Protein AF-A0A0C3NF48-F1 (afdb_monomer)

Foldseek 3Di:
DVVLVVVLVVLVVVLVVADPPRPCNLVSLQVSLVSLVVVCVVPVPVVSLVSSLVSLVVSLVSAPQPRPCNLVSLLSNLQSLLVVCVVVVPVVSLVSSLVSLVVSCVNDDPPDPCVLVSLQSNLSSLVVVCVVPVPVVSLVSSLVSLVVSLVVAPPPRPCNVVSVVSNVVSVVVVCVVVVD

pLDDT: mean 92.62, std 7.33, range [55.81, 98.56]

Secondary structure (DSSP, 8-state):
-HHHHHHHHHHHHHHHTS-TT-TTHHHHHHHHHHHHHHHHHHH--HHHHHHHHHHHHHHHHTS-TT-TTHHHHHHHHHHHHHHHHHHH--HHHHHHHHHHHHHHHHS--TT-TTHHHHHHHHHHHHHHHHHHH--HHHHHHHHHHHHHHHHTS-TT-TTHHHHHHHHHHHHHHHHHHH--

Solvent-accessible surface area (backbone atoms only — not comparable to full-atom values): 9285 Å² total; per-residue (Å²): 112,68,65,61,56,52,52,46,53,54,38,49,52,56,47,72,74,35,55,94,87,39,91,65,35,35,60,42,30,40,51,40,16,50,51,27,40,52,48,19,75,76,68,64,46,63,65,35,42,53,50,15,43,54,29,18,50,58,18,34,74,68,29,53,95,90,39,94,57,25,53,58,31,28,43,51,34,18,51,49,27,42,54,47,17,80,73,70,66,42,62,68,34,37,57,49,18,41,53,28,22,51,54,36,56,72,76,43,68,99,80,46,92,59,48,39,58,31,31,38,51,35,16,49,47,27,38,55,46,20,76,74,68,67,46,63,69,35,39,52,49,15,41,55,30,17,50,57,19,42,74,71,31,55,95,87,38,88,66,32,62,59,36,49,53,52,34,52,51,47,52,50,54,50,52,56,64,76,74,106

Nearest PDB structures (foldseek):
  4buj-assembly2_F  TM=6.547E-01  e=1.068E-01  Saccharomyces cerevisiae S288C
  2hr2-assembly2_B  TM=5.690E-01  e=6.307E-02  Chlorobaculum tepidum TLS
  5jhe-assembly1_A-2  TM=5.680E-01  e=1.896E-01  Saccharomyces cerevisiae S288C
  7zub-assembly1_C  TM=5.093E-01  e=2.916E-01  Homo sapiens
  8ffv-assembly1_D  TM=5.988E-01  e=6.578E-01  Homo sapiens

Mean predicted aligned error: 4.17 Å

Organism: NCBI:txid870435

Sequence (180 aa):
MQDLGELIELHREALGLRPSGHPHRSSVLRNLAQRLSDRYKNRGAIDDLTEAITLGRAALDLCPPGHRDRDTSLHNLARDLGMRFRKQAAMQDLDEAIKLNQAALELGPSGHPHRSSSLRNLALCLSDKYEKQGVITDLEEAIRLGRAALELRPPVHSDRDESLINLARNLRMRFQKESG

Structure (mmCIF, N/CA/C/O backbone):
data_AF-A0A0C3NF48-F1
#
_entry.id   AF-A0A0C3NF48-F1
#
loop_
_atom_site.group_PDB
_atom_site.id
_atom_site.type_symbol
_atom_site.label_atom_id
_atom_site.label_alt_id
_atom_site.label_comp_id
_atom_site.label_asym_id
_atom_site.label_entity_id
_atom_site.label_seq_id
_atom_site.pdbx_PDB_ins_code
_atom_site.Cartn_x
_atom_site.Cartn_y
_atom_site.Cartn_z
_atom_site.occupancy
_atom_site.B_iso_or_equiv
_atom_site.auth_seq_id
_atom_site.auth_comp_id
_atom_site.auth_asym_id
_atom_site.auth_atom_id
_atom_site.pdbx_PDB_model_num
ATOM 1 N N . MET A 1 1 ? 19.204 14.372 -4.199 1.00 61.09 1 MET A N 1
ATOM 2 C CA . MET A 1 1 ? 18.003 14.794 -4.980 1.00 61.09 1 MET A CA 1
ATOM 3 C C . MET A 1 1 ? 18.238 14.656 -6.478 1.00 61.09 1 MET A C 1
ATOM 5 O O . MET A 1 1 ? 17.357 14.139 -7.153 1.00 61.09 1 MET A O 1
ATOM 9 N N . GLN A 1 2 ? 19.402 15.085 -6.971 1.00 73.75 2 GLN A N 1
ATOM 10 C CA . GLN A 1 2 ? 19.881 14.800 -8.325 1.00 73.75 2 GLN A CA 1
ATOM 11 C C . GLN A 1 2 ? 19.987 13.284 -8.574 1.00 73.75 2 GLN A C 1
ATOM 13 O O . GLN A 1 2 ? 19.404 12.792 -9.533 1.00 73.75 2 GLN A O 1
ATOM 18 N N . ASP A 1 3 ? 20.527 12.543 -7.602 1.00 85.12 3 ASP A N 1
ATOM 19 C CA . ASP A 1 3 ? 20.702 11.083 -7.690 1.00 85.12 3 ASP A CA 1
ATOM 20 C C . ASP A 1 3 ? 19.385 10.307 -7.871 1.00 85.12 3 ASP A C 1
ATOM 22 O O . ASP A 1 3 ? 19.362 9.274 -8.526 1.00 85.12 3 ASP A O 1
ATOM 26 N N . LEU A 1 4 ? 18.255 10.792 -7.328 1.00 84.81 4 LEU A N 1
ATOM 27 C CA . LEU A 1 4 ? 16.951 10.131 -7.513 1.00 84.81 4 LEU A CA 1
ATOM 28 C C . LEU A 1 4 ? 16.403 10.342 -8.932 1.00 84.81 4 LEU A C 1
ATOM 30 O O . LEU A 1 4 ? 15.748 9.455 -9.471 1.00 84.81 4 LEU A O 1
ATOM 34 N N . GLY A 1 5 ? 16.649 11.515 -9.523 1.00 87.81 5 GLY A N 1
ATOM 35 C CA . GLY A 1 5 ? 16.291 11.787 -10.915 1.00 87.81 5 GLY A CA 1
ATOM 36 C C . GLY A 1 5 ? 17.119 10.934 -11.870 1.00 87.81 5 GLY A C 1
ATOM 37 O O . GLY A 1 5 ? 16.554 10.244 -12.710 1.00 87.81 5 GLY A O 1
ATOM 38 N N . GLU A 1 6 ? 18.435 10.906 -11.664 1.00 90.44 6 GLU A N 1
ATOM 39 C CA . GLU A 1 6 ? 19.357 10.054 -12.420 1.00 90.44 6 GLU A CA 1
ATOM 40 C C . GLU A 1 6 ? 18.990 8.569 -12.300 1.00 90.44 6 GLU A C 1
ATOM 42 O O . GLU A 1 6 ? 18.888 7.866 -13.302 1.00 90.44 6 GLU A O 1
ATOM 47 N N . LEU A 1 7 ? 18.674 8.099 -11.088 1.00 89.44 7 LEU A N 1
ATOM 48 C CA . LEU A 1 7 ? 18.245 6.722 -10.857 1.00 89.44 7 LEU A CA 1
ATOM 49 C C . LEU A 1 7 ? 16.984 6.350 -11.652 1.00 89.44 7 LEU A C 1
ATOM 51 O O . LEU A 1 7 ? 16.883 5.219 -12.127 1.00 89.44 7 LEU A O 1
ATOM 55 N N . ILE A 1 8 ? 16.021 7.267 -11.784 1.00 93.06 8 ILE A N 1
ATOM 56 C CA . ILE A 1 8 ? 14.797 7.050 -12.571 1.00 93.06 8 ILE A CA 1
ATOM 57 C C . ILE A 1 8 ? 15.134 6.919 -14.058 1.00 93.06 8 ILE A C 1
ATOM 59 O O . ILE A 1 8 ? 14.662 5.978 -14.695 1.00 93.06 8 ILE A O 1
ATOM 63 N N . GLU A 1 9 ? 15.983 7.795 -14.593 1.00 94.31 9 GLU A N 1
ATOM 64 C CA . GLU A 1 9 ? 16.392 7.731 -16.001 1.00 94.31 9 GLU A CA 1
ATOM 65 C C . GLU A 1 9 ? 17.177 6.449 -16.314 1.00 94.31 9 GLU A C 1
ATOM 67 O O . GLU A 1 9 ? 16.859 5.759 -17.282 1.00 94.31 9 GLU A O 1
ATOM 72 N N . LEU A 1 10 ? 18.093 6.027 -15.434 1.00 94.38 10 LEU A N 1
ATOM 73 C CA . LEU A 1 10 ? 18.810 4.752 -15.580 1.00 94.38 10 LEU A CA 1
ATOM 74 C C . LEU A 1 10 ? 17.860 3.542 -15.595 1.00 94.38 10 LEU A C 1
ATOM 76 O O . LEU A 1 10 ? 18.057 2.589 -16.349 1.00 94.38 10 LEU A O 1
ATOM 80 N N . HIS A 1 11 ? 16.799 3.563 -14.781 1.00 92.88 11 HIS A N 1
ATOM 81 C CA . HIS A 1 11 ? 15.788 2.502 -14.798 1.00 92.88 11 HIS A CA 1
ATOM 82 C C . HIS A 1 11 ? 14.920 2.536 -16.064 1.00 92.88 11 HIS A C 1
ATOM 84 O O . HIS A 1 11 ? 14.513 1.471 -16.535 1.00 92.88 11 HIS A O 1
ATOM 90 N N . ARG A 1 12 ? 14.645 3.720 -16.627 1.00 94.50 12 ARG A N 1
ATOM 91 C CA . ARG A 1 12 ? 13.933 3.870 -17.908 1.00 94.50 12 ARG A CA 1
ATOM 92 C C . ARG A 1 12 ? 14.755 3.319 -19.066 1.00 94.50 12 ARG A C 1
ATOM 94 O O . ARG A 1 12 ? 14.230 2.541 -19.861 1.00 94.50 12 ARG A O 1
ATOM 101 N N . GLU A 1 13 ? 16.044 3.633 -19.112 1.00 94.56 13 GLU A N 1
ATOM 102 C CA . GLU A 1 13 ? 16.964 3.072 -20.102 1.00 94.56 13 GLU A CA 1
ATOM 103 C C . GLU A 1 13 ? 17.042 1.543 -19.976 1.00 94.56 13 GLU A C 1
ATOM 105 O O . GLU A 1 13 ? 16.803 0.817 -20.944 1.00 94.56 13 GLU A O 1
ATOM 110 N N . ALA A 1 14 ? 17.243 1.031 -18.757 1.00 92.81 14 ALA A N 1
ATOM 111 C CA . ALA A 1 14 ? 17.253 -0.408 -18.499 1.00 92.81 14 ALA A CA 1
ATOM 112 C C . ALA A 1 14 ? 15.934 -1.100 -18.891 1.00 92.81 14 ALA A C 1
ATOM 114 O O . ALA A 1 14 ? 15.947 -2.267 -19.292 1.00 92.81 14 ALA A O 1
ATOM 115 N N . LEU A 1 15 ? 14.793 -0.410 -18.778 1.00 92.75 15 LEU A N 1
ATOM 116 C CA . LEU A 1 15 ? 13.495 -0.919 -19.216 1.00 92.75 15 LEU A CA 1
ATOM 117 C C . LEU A 1 15 ? 13.392 -0.988 -20.746 1.00 92.75 15 LEU A C 1
ATOM 119 O O . LEU A 1 15 ? 12.829 -1.954 -21.267 1.00 92.75 15 LEU A O 1
ATOM 123 N N . GLY A 1 16 ? 13.949 0.001 -21.450 1.00 91.56 16 GLY A N 1
ATOM 124 C CA . GLY A 1 16 ? 14.042 0.022 -22.913 1.00 91.56 16 GLY A CA 1
ATOM 125 C C . GLY A 1 16 ? 14.876 -1.134 -23.472 1.00 91.56 16 GLY A C 1
ATOM 126 O O . GLY A 1 16 ? 14.535 -1.695 -24.509 1.00 91.56 16 GLY A O 1
ATOM 127 N N . LEU A 1 17 ? 15.904 -1.567 -22.735 1.00 92.56 17 LEU A N 1
ATOM 128 C CA . LEU A 1 17 ? 16.772 -2.691 -23.107 1.00 92.56 17 LEU A CA 1
ATOM 129 C C . LEU A 1 17 ? 16.173 -4.083 -22.820 1.00 92.56 17 LEU A C 1
ATOM 131 O O . LEU A 1 17 ? 16.766 -5.097 -23.187 1.00 92.56 17 LEU A O 1
ATOM 135 N N . ARG A 1 18 ? 15.021 -4.172 -22.141 1.00 91.31 18 ARG A N 1
ATOM 136 C CA . ARG A 1 18 ? 14.422 -5.446 -21.697 1.00 91.31 18 ARG A CA 1
ATOM 137 C C . ARG A 1 18 ? 13.053 -5.648 -22.340 1.00 91.31 18 ARG A C 1
ATOM 139 O O . ARG A 1 18 ? 12.067 -5.256 -21.723 1.00 91.31 18 ARG A O 1
ATOM 146 N N . PRO A 1 19 ? 12.938 -6.263 -23.528 1.00 88.44 19 PRO A N 1
ATOM 147 C CA . PRO A 1 19 ? 11.653 -6.429 -24.211 1.00 88.44 19 PRO A CA 1
ATOM 148 C C . PRO A 1 19 ? 10.661 -7.301 -23.422 1.00 88.44 19 PRO A C 1
ATOM 150 O O . PRO A 1 19 ? 11.015 -7.968 -22.444 1.00 88.44 19 PRO A O 1
ATOM 153 N N . SER A 1 20 ? 9.396 -7.302 -23.853 1.00 83.81 20 SER A N 1
ATOM 154 C CA . SER A 1 20 ? 8.354 -8.186 -23.314 1.00 83.81 20 SER A CA 1
ATOM 155 C C . SER A 1 20 ? 8.819 -9.648 -23.327 1.00 83.81 20 SER A C 1
ATOM 157 O O . SER A 1 20 ? 9.292 -10.136 -24.348 1.00 83.81 20 SER A O 1
ATOM 159 N N . GLY A 1 21 ? 8.718 -10.331 -22.184 1.00 80.94 21 GLY A N 1
ATOM 160 C CA . GLY A 1 21 ? 9.214 -11.703 -21.997 1.00 80.94 21 GLY A CA 1
ATOM 161 C C . GLY A 1 21 ? 10.628 -11.814 -21.411 1.00 80.94 21 GLY A C 1
ATOM 162 O O . GLY A 1 21 ? 11.026 -12.903 -21.006 1.00 80.94 21 GLY A O 1
ATOM 163 N N . HIS A 1 22 ? 11.384 -10.715 -21.291 1.00 88.25 22 HIS A N 1
ATOM 164 C CA . HIS A 1 22 ? 12.701 -10.756 -20.651 1.00 88.25 22 HIS A CA 1
ATOM 165 C C . HIS A 1 22 ? 12.582 -11.121 -19.149 1.00 88.25 22 HIS A C 1
ATOM 167 O O . HIS A 1 22 ? 11.842 -10.440 -18.429 1.00 88.25 22 HIS A O 1
ATOM 173 N N . PRO A 1 23 ? 13.354 -12.100 -18.622 1.00 84.88 23 PRO A N 1
ATOM 174 C CA . PRO A 1 23 ? 13.197 -12.621 -17.252 1.00 84.88 23 PRO A CA 1
ATOM 175 C C . PRO A 1 23 ? 13.291 -11.567 -16.144 1.00 84.88 23 PRO A C 1
ATOM 177 O O . PRO A 1 23 ? 12.664 -11.680 -15.097 1.00 84.88 23 PRO A O 1
ATOM 180 N N . HIS A 1 24 ? 14.073 -10.512 -16.376 1.00 87.75 24 HIS A N 1
ATOM 181 C CA . HIS A 1 24 ? 14.265 -9.417 -15.420 1.00 87.75 24 HIS A CA 1
ATOM 182 C C . HIS A 1 24 ? 13.458 -8.150 -15.744 1.00 87.75 24 HIS A C 1
ATOM 184 O O . HIS A 1 24 ? 13.796 -7.066 -15.265 1.00 87.75 24 HIS A O 1
ATOM 190 N N . ARG A 1 25 ? 12.439 -8.227 -16.608 1.00 93.06 25 ARG A N 1
ATOM 191 C CA . ARG A 1 25 ? 11.603 -7.056 -16.920 1.00 93.06 25 ARG A CA 1
ATOM 192 C C . ARG A 1 25 ? 10.718 -6.667 -15.734 1.00 93.06 25 ARG A C 1
ATOM 194 O O . ARG A 1 25 ? 10.644 -5.486 -15.405 1.00 93.06 25 ARG A O 1
ATOM 201 N N . SER A 1 26 ? 10.124 -7.648 -15.052 1.00 92.88 26 SER A N 1
ATOM 202 C CA . SER A 1 26 ? 9.281 -7.434 -13.864 1.00 92.88 26 SER A CA 1
ATOM 203 C C . SER A 1 26 ? 10.018 -6.682 -12.751 1.00 92.88 26 SER A C 1
ATOM 205 O O . SER A 1 26 ? 9.484 -5.731 -12.183 1.00 92.88 26 SER A O 1
ATOM 207 N N . SER A 1 27 ? 11.277 -7.043 -12.484 1.00 91.88 27 SER A N 1
ATOM 208 C CA . SER A 1 27 ? 12.079 -6.404 -11.439 1.00 91.88 27 SER A CA 1
ATOM 209 C C . SER A 1 27 ? 12.419 -4.946 -11.755 1.00 91.88 27 SER A C 1
ATOM 211 O O . SER A 1 27 ? 12.354 -4.109 -10.857 1.00 91.88 27 SER A O 1
ATOM 213 N N . VAL A 1 28 ? 12.717 -4.611 -13.016 1.00 94.38 28 VAL A N 1
ATOM 214 C CA . VAL A 1 28 ? 12.967 -3.213 -13.419 1.00 94.38 28 VAL A CA 1
ATOM 215 C C . VAL A 1 28 ? 11.700 -2.377 -13.358 1.00 94.38 28 VAL A C 1
ATOM 217 O O . VAL A 1 28 ? 11.755 -1.277 -12.816 1.00 94.38 28 VAL A O 1
ATOM 220 N N . LEU A 1 29 ? 10.566 -2.903 -13.831 1.00 96.19 29 LEU A N 1
ATOM 221 C CA . LEU A 1 29 ? 9.271 -2.225 -13.715 1.00 96.19 29 LEU A CA 1
ATOM 222 C C . LEU A 1 29 ? 8.943 -1.908 -12.252 1.00 96.19 29 LEU A C 1
ATOM 224 O O . LEU A 1 29 ? 8.649 -0.762 -11.915 1.00 96.19 29 LEU A O 1
ATOM 228 N N . ARG A 1 30 ? 9.076 -2.903 -11.367 1.00 94.81 30 ARG A N 1
ATOM 229 C CA . ARG A 1 30 ? 8.851 -2.744 -9.925 1.00 94.81 30 ARG A CA 1
ATOM 230 C C . ARG A 1 30 ? 9.789 -1.708 -9.305 1.00 94.81 30 ARG A C 1
ATOM 232 O O . ARG A 1 30 ? 9.351 -0.891 -8.498 1.00 94.81 30 ARG A O 1
ATOM 239 N N . ASN A 1 31 ? 11.074 -1.744 -9.651 1.00 94.00 31 ASN A N 1
ATOM 240 C CA . ASN A 1 31 ? 12.051 -0.812 -9.096 1.00 94.00 31 ASN A CA 1
ATOM 241 C C . ASN A 1 31 ? 11.791 0.620 -9.575 1.00 94.00 31 ASN A C 1
ATOM 243 O O . ASN A 1 31 ? 11.810 1.536 -8.757 1.00 94.00 31 ASN A O 1
ATOM 247 N N . LEU A 1 32 ? 11.492 0.811 -10.862 1.00 96.62 32 LEU A N 1
ATOM 248 C CA . LEU A 1 32 ? 11.126 2.117 -11.407 1.00 96.62 32 LEU A CA 1
ATOM 249 C C . LEU A 1 32 ? 9.865 2.663 -10.725 1.00 96.62 32 LEU A C 1
ATOM 251 O O . LEU A 1 32 ? 9.875 3.800 -10.255 1.00 96.62 32 LEU A O 1
ATOM 255 N N . ALA A 1 33 ? 8.828 1.829 -10.577 1.00 97.44 33 ALA A N 1
ATOM 256 C CA . ALA A 1 33 ? 7.613 2.182 -9.846 1.00 97.44 33 ALA A CA 1
ATOM 257 C C . ALA A 1 33 ? 7.923 2.649 -8.415 1.00 97.44 33 ALA A C 1
ATOM 259 O O . ALA A 1 33 ? 7.461 3.705 -7.986 1.00 97.44 33 ALA A O 1
ATOM 260 N N . GLN A 1 34 ? 8.785 1.920 -7.696 1.00 94.94 34 GLN A N 1
ATOM 261 C CA . GLN A 1 34 ? 9.197 2.299 -6.346 1.00 94.94 34 GLN A CA 1
ATOM 262 C C . GLN A 1 34 ? 9.876 3.677 -6.311 1.00 94.94 34 GLN A C 1
ATOM 264 O O . GLN A 1 34 ? 9.556 4.478 -5.435 1.00 94.94 34 GLN A O 1
ATOM 269 N N . ARG A 1 35 ? 10.777 3.981 -7.256 1.00 95.50 35 ARG A N 1
ATOM 270 C CA . ARG A 1 35 ? 11.481 5.279 -7.297 1.00 95.50 35 ARG A CA 1
ATOM 271 C C . ARG A 1 35 ? 10.573 6.443 -7.640 1.00 95.50 35 ARG A C 1
ATOM 273 O O . ARG A 1 35 ? 10.730 7.514 -7.058 1.00 95.50 35 ARG A O 1
ATOM 280 N N . LEU A 1 36 ? 9.597 6.223 -8.510 1.00 97.00 36 LEU A N 1
ATOM 281 C CA . LEU A 1 36 ? 8.558 7.206 -8.792 1.00 97.00 36 LEU A CA 1
ATOM 282 C C . LEU A 1 36 ? 7.673 7.446 -7.561 1.00 97.00 36 LEU A C 1
ATOM 284 O O . LEU A 1 36 ? 7.454 8.594 -7.188 1.00 97.00 36 LEU A O 1
ATOM 288 N N . SER A 1 37 ? 7.272 6.393 -6.841 1.00 96.06 37 SER A N 1
ATOM 289 C CA . SER A 1 37 ? 6.577 6.530 -5.550 1.00 96.06 37 SER A CA 1
ATOM 290 C C . SER A 1 37 ? 7.424 7.287 -4.509 1.00 96.06 37 SER A C 1
ATOM 292 O O . SER A 1 37 ? 6.907 8.138 -3.784 1.00 96.06 37 SER A O 1
ATOM 294 N N . ASP A 1 38 ? 8.730 7.017 -4.421 1.00 93.38 38 ASP A N 1
ATOM 295 C CA . ASP A 1 38 ? 9.631 7.733 -3.508 1.00 93.38 38 ASP A CA 1
ATOM 296 C C . ASP A 1 38 ? 9.730 9.222 -3.886 1.00 93.38 38 ASP A C 1
ATOM 298 O O . ASP A 1 38 ? 9.651 10.101 -3.023 1.00 93.38 38 ASP A O 1
ATOM 302 N N . ARG A 1 39 ? 9.841 9.530 -5.187 1.00 93.94 39 ARG A N 1
ATOM 303 C CA . ARG A 1 39 ? 9.848 10.911 -5.690 1.00 93.94 39 ARG A CA 1
ATOM 304 C C . ARG A 1 39 ? 8.521 11.615 -5.416 1.00 93.94 39 ARG A C 1
ATOM 306 O O . ARG A 1 39 ? 8.540 12.761 -4.964 1.00 93.94 39 ARG A O 1
ATOM 313 N N . TYR A 1 40 ? 7.401 10.914 -5.579 1.00 95.00 40 TYR A N 1
ATOM 314 C CA . TYR A 1 40 ? 6.078 11.400 -5.212 1.00 95.00 40 TYR A CA 1
ATOM 315 C C . TYR A 1 40 ? 6.000 11.775 -3.729 1.00 95.00 40 TYR A C 1
ATOM 317 O O . TYR A 1 40 ? 5.570 12.878 -3.406 1.00 95.00 40 TYR A O 1
ATOM 325 N N . LYS A 1 41 ? 6.454 10.910 -2.815 1.00 91.88 41 LYS A N 1
ATOM 326 C CA . LYS A 1 41 ? 6.446 11.220 -1.373 1.00 91.88 41 LYS A CA 1
ATOM 327 C C . LYS A 1 41 ? 7.246 12.482 -1.045 1.00 91.88 41 LYS A C 1
ATOM 329 O O . LYS A 1 41 ? 6.849 13.234 -0.161 1.00 91.88 41 LYS A O 1
ATOM 334 N N . ASN A 1 42 ? 8.328 12.726 -1.782 1.00 89.94 42 ASN A N 1
ATOM 335 C CA . ASN A 1 42 ? 9.202 13.878 -1.571 1.00 89.94 42 ASN A CA 1
ATOM 336 C C . ASN A 1 42 ? 8.680 15.175 -2.209 1.00 89.94 42 ASN A C 1
ATOM 338 O O . ASN A 1 42 ? 8.964 16.254 -1.698 1.00 89.94 42 ASN A O 1
ATOM 342 N N . ARG A 1 43 ? 7.975 15.097 -3.347 1.00 90.38 43 ARG A N 1
ATOM 343 C CA . ARG A 1 43 ? 7.617 16.275 -4.167 1.00 90.38 43 ARG A CA 1
ATOM 344 C C . ARG A 1 43 ? 6.121 16.511 -4.342 1.00 90.38 43 ARG A C 1
ATOM 346 O O . ARG A 1 43 ? 5.724 17.595 -4.746 1.00 90.38 43 ARG A O 1
ATOM 353 N N . GLY A 1 44 ? 5.293 15.505 -4.088 1.00 87.19 44 GLY A N 1
ATOM 354 C CA . GLY A 1 44 ? 3.845 15.553 -4.283 1.00 87.19 44 GLY A CA 1
ATOM 355 C C . GLY A 1 44 ? 3.381 15.515 -5.744 1.00 87.19 44 GLY A C 1
ATOM 356 O O . GLY A 1 44 ? 2.194 15.717 -5.988 1.00 87.19 44 GLY A O 1
ATOM 357 N N . ALA A 1 45 ? 4.270 15.250 -6.708 1.00 91.44 45 ALA A N 1
ATOM 358 C CA . ALA A 1 45 ? 3.940 15.224 -8.135 1.00 91.44 45 ALA A CA 1
ATOM 359 C C . ALA A 1 45 ? 3.078 14.001 -8.491 1.00 91.44 45 ALA A C 1
ATOM 361 O O . ALA A 1 45 ? 3.586 12.893 -8.633 1.00 91.44 45 ALA A O 1
ATOM 362 N N . ILE A 1 46 ? 1.763 14.190 -8.612 1.00 93.75 46 ILE A N 1
ATOM 363 C CA . ILE A 1 46 ? 0.789 13.097 -8.783 1.00 93.75 46 ILE A CA 1
ATOM 364 C C . ILE A 1 46 ? 1.017 12.242 -10.041 1.00 93.75 46 ILE A C 1
ATOM 366 O O . ILE A 1 46 ? 0.664 11.060 -10.052 1.00 93.75 46 ILE A O 1
ATOM 370 N N . ASP A 1 47 ? 1.651 12.813 -11.063 1.00 95.19 47 ASP A N 1
ATOM 371 C CA . ASP A 1 47 ? 2.023 12.104 -12.288 1.00 95.19 47 ASP A CA 1
ATOM 372 C C . ASP A 1 47 ? 3.017 10.975 -11.995 1.00 95.19 47 ASP A C 1
ATOM 374 O O . ASP A 1 47 ? 2.847 9.871 -12.509 1.00 95.19 47 ASP A O 1
ATOM 378 N N . ASP A 1 48 ? 3.964 11.188 -11.072 1.00 96.31 48 ASP A N 1
ATOM 379 C CA . ASP A 1 48 ? 4.904 10.148 -10.637 1.00 96.31 48 ASP A CA 1
ATOM 380 C C . ASP A 1 48 ? 4.165 8.970 -10.003 1.00 96.31 48 ASP A C 1
ATOM 382 O O . ASP A 1 48 ? 4.465 7.811 -10.277 1.00 96.31 48 ASP A O 1
ATOM 386 N N . LEU A 1 49 ? 3.171 9.253 -9.158 1.00 97.06 49 LEU A N 1
ATOM 387 C CA . LEU A 1 49 ? 2.385 8.202 -8.517 1.00 97.06 49 LEU 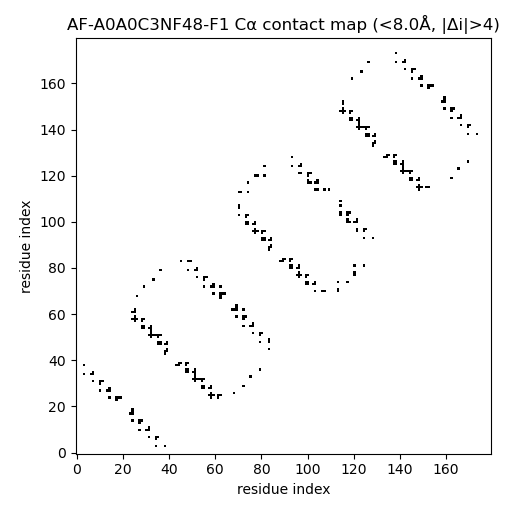A CA 1
ATOM 388 C C . LEU A 1 49 ? 1.518 7.446 -9.531 1.00 97.06 49 LEU A C 1
ATOM 390 O O . LEU A 1 49 ? 1.334 6.236 -9.420 1.00 97.06 49 LEU A O 1
ATOM 394 N N . THR A 1 50 ? 0.999 8.148 -10.536 1.00 97.69 50 THR A N 1
ATOM 395 C CA . THR A 1 50 ? 0.196 7.547 -11.607 1.00 97.69 50 THR A CA 1
ATOM 396 C C . THR A 1 50 ? 1.047 6.648 -12.506 1.00 97.69 50 THR A C 1
ATOM 398 O O . THR A 1 50 ? 0.633 5.529 -12.834 1.00 97.69 50 THR A O 1
ATOM 401 N N . GLU A 1 51 ? 2.260 7.086 -12.848 1.00 97.69 51 GLU A N 1
ATOM 402 C CA . GLU A 1 51 ? 3.244 6.271 -13.564 1.00 97.69 51 GLU A CA 1
ATOM 403 C C . GLU A 1 51 ? 3.662 5.058 -12.714 1.00 97.69 51 GLU A C 1
ATOM 405 O O . GLU A 1 51 ? 3.648 3.931 -13.211 1.00 97.69 51 GLU A O 1
ATOM 410 N N . ALA A 1 52 ? 3.921 5.246 -11.413 1.00 98.00 52 ALA A N 1
ATOM 411 C CA . ALA A 1 52 ? 4.262 4.163 -10.489 1.00 98.00 52 ALA A CA 1
ATOM 412 C C . ALA A 1 52 ? 3.188 3.066 -10.442 1.00 98.00 52 ALA A C 1
ATOM 414 O O . ALA A 1 52 ? 3.511 1.885 -10.557 1.00 98.00 52 ALA A O 1
ATOM 415 N N . ILE A 1 53 ? 1.909 3.440 -10.345 1.00 98.38 53 ILE A N 1
ATOM 416 C CA . ILE A 1 53 ? 0.785 2.489 -10.351 1.00 98.38 53 ILE A CA 1
ATOM 417 C C . ILE A 1 53 ? 0.715 1.731 -11.681 1.00 98.38 53 ILE A C 1
ATOM 419 O O . ILE A 1 53 ? 0.539 0.513 -11.694 1.00 98.38 53 ILE A O 1
ATOM 423 N N . THR A 1 54 ? 0.894 2.430 -12.804 1.00 98.31 54 THR A N 1
ATOM 424 C CA . THR A 1 54 ? 0.877 1.817 -14.143 1.00 98.31 54 THR A CA 1
ATOM 425 C C . THR A 1 54 ? 1.989 0.777 -14.291 1.00 98.31 54 THR A C 1
ATOM 427 O O . THR A 1 54 ? 1.743 -0.355 -14.711 1.00 98.31 54 THR A O 1
ATOM 430 N N . LEU A 1 55 ? 3.207 1.125 -13.876 1.00 97.88 55 LEU A N 1
ATOM 431 C CA . LEU A 1 55 ? 4.356 0.222 -13.900 1.00 97.88 55 LEU A CA 1
ATOM 432 C C . LEU A 1 55 ? 4.220 -0.923 -12.889 1.00 97.88 55 LEU A C 1
ATOM 434 O O . LEU A 1 55 ? 4.627 -2.046 -13.181 1.00 97.88 55 LEU A O 1
ATOM 438 N N . GLY A 1 56 ? 3.624 -0.665 -11.723 1.00 97.88 56 GLY A N 1
ATOM 439 C CA . GLY A 1 56 ? 3.336 -1.669 -10.702 1.00 97.88 56 GLY A CA 1
ATOM 440 C C . GLY A 1 56 ? 2.360 -2.740 -11.191 1.00 97.88 56 GLY A C 1
ATOM 441 O O . GLY A 1 56 ? 2.610 -3.926 -10.976 1.00 97.88 56 GLY A O 1
ATOM 442 N N . ARG A 1 57 ? 1.304 -2.347 -11.919 1.00 98.06 57 ARG A N 1
ATOM 443 C CA . ARG A 1 57 ? 0.389 -3.290 -12.590 1.00 98.06 57 ARG A CA 1
ATOM 444 C C . ARG A 1 57 ? 1.128 -4.134 -13.625 1.00 98.06 57 ARG A C 1
ATOM 446 O O . ARG A 1 57 ? 1.098 -5.356 -13.540 1.00 98.06 57 ARG A O 1
ATOM 453 N N . ALA A 1 58 ? 1.906 -3.496 -14.502 1.00 96.50 58 ALA A N 1
ATOM 454 C CA . ALA A 1 58 ? 2.705 -4.211 -15.498 1.00 96.50 58 ALA A CA 1
ATOM 455 C C . ALA A 1 58 ? 3.727 -5.181 -14.867 1.00 96.50 58 ALA A C 1
ATOM 457 O O . ALA A 1 58 ? 3.977 -6.258 -15.402 1.00 96.50 58 ALA A O 1
ATOM 458 N N . ALA A 1 59 ? 4.328 -4.829 -13.725 1.00 96.00 59 ALA A N 1
ATOM 459 C CA . ALA A 1 59 ? 5.226 -5.721 -12.992 1.00 96.00 59 ALA A CA 1
ATOM 460 C C . ALA A 1 59 ? 4.485 -6.934 -12.410 1.00 96.00 59 ALA A C 1
ATOM 462 O O . ALA A 1 59 ? 4.987 -8.058 -12.494 1.00 96.00 59 ALA A O 1
ATOM 463 N N . LEU A 1 60 ? 3.302 -6.708 -11.832 1.00 95.50 60 LEU A N 1
ATOM 464 C CA . LEU A 1 60 ? 2.464 -7.752 -11.250 1.00 95.50 60 LEU A CA 1
ATOM 465 C C . LEU A 1 60 ? 1.944 -8.734 -12.309 1.00 95.50 60 LEU A C 1
ATOM 467 O O . LEU A 1 60 ? 1.944 -9.939 -12.051 1.00 95.50 60 LEU A O 1
ATOM 471 N N . ASP A 1 61 ? 1.577 -8.245 -13.495 1.00 95.69 61 ASP A N 1
ATOM 472 C CA . ASP A 1 61 ? 1.137 -9.077 -14.625 1.00 95.69 61 ASP A CA 1
ATOM 473 C C . ASP A 1 61 ? 2.225 -10.066 -15.075 1.00 95.69 61 ASP A C 1
ATOM 475 O O . ASP A 1 61 ? 1.932 -11.179 -15.508 1.00 95.69 61 ASP A O 1
ATOM 479 N N . LEU A 1 62 ? 3.499 -9.696 -14.909 1.00 95.12 62 LEU A N 1
ATOM 480 C CA . LEU A 1 62 ? 4.652 -10.551 -15.201 1.00 95.12 62 LEU A CA 1
ATOM 481 C C . LEU A 1 62 ? 5.034 -11.496 -14.046 1.00 95.12 62 LEU A C 1
ATOM 483 O O . LEU A 1 62 ? 5.980 -12.271 -14.184 1.00 95.12 62 LEU A O 1
ATOM 487 N N . CYS A 1 63 ? 4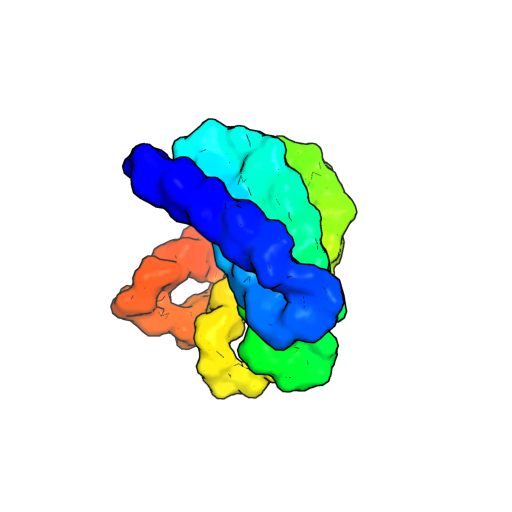.340 -11.438 -12.907 1.00 92.12 63 CYS A N 1
ATOM 488 C CA . CYS A 1 63 ? 4.621 -12.250 -11.722 1.00 92.12 63 CYS A CA 1
ATOM 489 C C . CYS A 1 63 ? 3.429 -13.172 -11.409 1.00 92.12 63 CYS A C 1
ATOM 491 O O . CYS A 1 63 ? 2.638 -12.842 -10.521 1.00 92.12 63 CYS A O 1
ATOM 493 N N . PRO A 1 64 ? 3.268 -14.323 -12.092 1.00 90.12 64 PRO A N 1
ATOM 494 C CA . PRO A 1 64 ? 2.149 -15.244 -11.859 1.00 90.12 64 PRO A CA 1
ATOM 495 C C . PRO A 1 64 ? 2.149 -15.827 -10.430 1.00 90.12 64 PRO A C 1
ATOM 497 O O . PRO A 1 64 ? 3.148 -15.708 -9.714 1.00 90.12 64 PRO A O 1
ATOM 500 N N . PRO A 1 65 ? 1.046 -16.456 -9.971 1.00 88.06 65 PRO A N 1
ATOM 501 C CA . PRO A 1 65 ? 1.015 -17.161 -8.686 1.00 88.06 65 PRO A CA 1
ATOM 502 C C . PRO A 1 65 ? 2.217 -18.104 -8.513 1.00 88.06 65 PRO A C 1
ATOM 504 O O . PRO A 1 65 ? 2.571 -18.837 -9.431 1.00 88.06 65 PRO A O 1
ATOM 507 N N . GLY A 1 66 ? 2.874 -18.050 -7.349 1.00 85.12 66 GLY A N 1
ATOM 508 C CA . GLY A 1 66 ? 4.115 -18.788 -7.071 1.00 85.12 66 GLY A CA 1
ATOM 509 C C . GLY A 1 66 ? 5.411 -18.080 -7.498 1.00 85.12 66 GLY A C 1
ATOM 510 O O . GLY A 1 66 ? 6.493 -18.521 -7.116 1.00 85.12 66 GLY A O 1
ATOM 511 N N . HIS A 1 67 ? 5.342 -16.965 -8.235 1.00 87.69 67 HIS A N 1
ATOM 512 C CA . HIS A 1 67 ? 6.526 -16.173 -8.571 1.00 87.69 67 HIS A CA 1
ATOM 513 C C . HIS A 1 67 ? 7.116 -15.487 -7.327 1.00 87.69 67 HIS A C 1
ATOM 515 O O . HIS A 1 67 ? 6.403 -14.815 -6.582 1.00 87.69 67 HIS A O 1
ATOM 521 N N . ARG A 1 68 ? 8.443 -15.582 -7.159 1.00 85.50 68 ARG A N 1
ATOM 522 C CA . ARG A 1 68 ? 9.206 -15.088 -5.990 1.00 85.50 68 ARG A CA 1
ATOM 523 C C . ARG A 1 68 ? 9.066 -13.599 -5.660 1.00 85.50 68 ARG A C 1
ATOM 525 O O . ARG A 1 68 ? 9.458 -13.193 -4.581 1.00 85.50 68 ARG A O 1
ATOM 532 N N . ASP A 1 69 ? 8.631 -12.797 -6.629 1.00 86.44 69 ASP A N 1
ATOM 533 C CA . ASP A 1 69 ? 8.498 -11.337 -6.514 1.00 86.44 69 ASP A CA 1
ATOM 534 C C . ASP A 1 69 ? 7.029 -10.874 -6.494 1.00 86.44 69 ASP A C 1
ATOM 536 O O . ASP A 1 69 ? 6.753 -9.665 -6.497 1.00 86.44 69 ASP A O 1
ATOM 540 N N . ARG A 1 70 ? 6.069 -11.812 -6.548 1.00 91.06 70 ARG A N 1
ATOM 541 C CA . ARG A 1 70 ? 4.639 -11.485 -6.638 1.00 91.06 70 ARG A CA 1
ATOM 542 C C . ARG A 1 70 ? 4.150 -10.788 -5.373 1.00 91.06 70 ARG A C 1
ATOM 544 O O . ARG A 1 70 ? 3.451 -9.787 -5.475 1.00 91.06 70 ARG A O 1
ATOM 551 N N . ASP A 1 71 ? 4.555 -11.279 -4.209 1.00 89.69 71 ASP A N 1
ATOM 552 C CA . ASP A 1 71 ? 4.295 -10.692 -2.890 1.00 89.69 71 ASP A CA 1
ATOM 553 C C . ASP A 1 71 ? 4.680 -9.202 -2.838 1.00 89.69 71 ASP A C 1
ATOM 555 O O . ASP A 1 71 ? 3.884 -8.351 -2.440 1.00 89.69 71 ASP A O 1
ATOM 559 N N . THR A 1 72 ? 5.883 -8.872 -3.313 1.00 89.31 72 THR A N 1
ATOM 560 C CA . THR A 1 72 ? 6.442 -7.526 -3.239 1.00 89.31 72 THR A CA 1
ATOM 561 C C . THR A 1 72 ? 5.728 -6.620 -4.238 1.00 89.31 72 THR A C 1
ATOM 563 O O . THR A 1 72 ? 5.460 -5.454 -3.951 1.00 89.31 72 THR A O 1
ATOM 566 N N . SER A 1 73 ? 5.382 -7.160 -5.409 1.00 92.75 73 SER A N 1
ATOM 567 C CA . SER A 1 73 ? 4.634 -6.437 -6.441 1.00 92.75 73 SER A CA 1
ATOM 568 C C . SER A 1 73 ? 3.214 -6.104 -5.974 1.00 92.75 73 SER A C 1
ATOM 570 O O . SER A 1 73 ? 2.790 -4.957 -6.106 1.00 92.75 73 SER A O 1
ATOM 572 N N . LEU A 1 74 ? 2.517 -7.060 -5.344 1.00 94.88 74 LEU A N 1
ATOM 573 C CA . LEU A 1 74 ? 1.211 -6.836 -4.714 1.00 94.88 74 LEU A CA 1
ATOM 574 C C . LEU A 1 74 ? 1.299 -5.761 -3.627 1.00 94.88 74 LEU A C 1
ATOM 576 O O . LEU A 1 74 ? 0.527 -4.805 -3.641 1.00 94.88 74 LEU A O 1
ATOM 580 N N . HIS A 1 75 ? 2.265 -5.893 -2.712 1.00 92.81 75 HIS A N 1
ATOM 581 C CA . HIS A 1 75 ? 2.451 -4.959 -1.604 1.00 92.81 75 HIS A CA 1
ATOM 582 C C . HIS A 1 75 ? 2.700 -3.520 -2.083 1.00 92.81 75 HIS A C 1
ATOM 584 O O . HIS A 1 75 ? 2.058 -2.583 -1.602 1.00 92.81 75 HIS A O 1
ATOM 590 N N . ASN A 1 76 ? 3.623 -3.339 -3.032 1.00 93.56 76 ASN A N 1
ATOM 591 C CA . ASN A 1 76 ? 3.987 -2.019 -3.541 1.00 93.56 76 ASN A CA 1
ATOM 592 C C . ASN A 1 76 ? 2.830 -1.369 -4.302 1.00 93.56 76 ASN A C 1
ATOM 594 O O . ASN A 1 76 ? 2.509 -0.213 -4.033 1.00 93.56 76 ASN A O 1
ATOM 598 N N . LEU A 1 77 ? 2.161 -2.117 -5.186 1.00 97.62 77 LEU A N 1
ATOM 599 C CA . LEU A 1 77 ? 1.011 -1.601 -5.926 1.00 97.62 77 LEU A CA 1
ATOM 600 C C . LEU A 1 77 ? -0.127 -1.200 -4.976 1.00 97.62 77 LEU A C 1
ATOM 602 O O . LEU A 1 77 ? -0.670 -0.104 -5.096 1.00 97.62 77 LEU A O 1
ATOM 606 N N . ALA A 1 78 ? -0.435 -2.036 -3.979 1.00 97.56 78 ALA A N 1
ATOM 607 C CA . ALA A 1 78 ? -1.465 -1.734 -2.987 1.00 97.56 78 ALA A CA 1
ATOM 608 C C . ALA A 1 78 ? -1.146 -0.464 -2.182 1.00 97.56 78 ALA A C 1
ATOM 610 O O . ALA A 1 78 ? -2.025 0.357 -1.915 1.00 97.56 78 ALA A O 1
ATOM 611 N N . ARG A 1 79 ? 0.124 -0.282 -1.801 1.00 95.88 79 ARG A N 1
ATOM 612 C CA . ARG A 1 79 ? 0.589 0.923 -1.106 1.00 95.88 79 ARG A CA 1
ATOM 613 C C . ARG A 1 79 ? 0.391 2.171 -1.968 1.00 95.88 79 ARG A C 1
ATOM 615 O O . ARG A 1 79 ? -0.086 3.181 -1.453 1.00 95.88 79 ARG A O 1
ATOM 622 N N . ASP A 1 80 ? 0.767 2.108 -3.240 1.00 97.69 80 ASP A N 1
ATOM 623 C CA . ASP A 1 80 ? 0.731 3.256 -4.148 1.00 97.69 80 ASP A CA 1
ATOM 624 C C . ASP A 1 80 ? -0.716 3.658 -4.485 1.00 97.69 80 ASP A C 1
ATOM 626 O O . ASP A 1 80 ? -1.055 4.842 -4.422 1.00 97.69 80 ASP A O 1
ATOM 630 N N . LEU A 1 81 ? -1.606 2.681 -4.683 1.00 98.56 81 LEU A N 1
ATOM 631 C CA . LEU A 1 81 ? -3.052 2.903 -4.806 1.00 98.56 81 LEU A CA 1
ATOM 632 C C . LEU A 1 81 ? -3.647 3.545 -3.546 1.00 98.56 81 LEU A C 1
ATOM 634 O O . LEU A 1 81 ? -4.356 4.545 -3.637 1.00 98.56 81 LEU A O 1
ATOM 638 N N . GLY A 1 82 ? -3.294 3.051 -2.355 1.00 97.38 82 GLY A N 1
ATOM 639 C CA . GLY A 1 82 ? -3.734 3.655 -1.094 1.00 97.38 82 GLY A CA 1
ATOM 640 C C . GLY A 1 82 ? -3.230 5.094 -0.906 1.00 97.38 82 GLY A C 1
ATOM 641 O O . GLY A 1 82 ? -3.938 5.935 -0.350 1.00 97.38 82 GLY A O 1
ATOM 642 N N . MET A 1 83 ? -2.019 5.414 -1.379 1.00 95.75 83 MET A N 1
ATOM 643 C CA . MET A 1 83 ? -1.522 6.796 -1.395 1.00 95.75 83 MET A CA 1
ATOM 644 C C . MET A 1 83 ? -2.326 7.676 -2.353 1.00 95.75 83 MET A C 1
ATOM 646 O O . MET A 1 83 ? -2.668 8.801 -1.983 1.00 95.75 83 MET A O 1
ATOM 650 N N . ARG A 1 84 ? -2.658 7.172 -3.549 1.00 97.12 84 ARG A N 1
ATOM 651 C CA . ARG A 1 84 ? -3.435 7.928 -4.537 1.00 97.12 84 ARG A CA 1
ATOM 652 C C . ARG A 1 84 ? -4.863 8.158 -4.059 1.00 97.12 84 ARG A C 1
ATOM 654 O O . ARG A 1 84 ? -5.335 9.293 -4.114 1.00 97.12 84 ARG A O 1
ATOM 661 N N . PHE A 1 85 ? -5.497 7.147 -3.464 1.00 97.50 85 PHE A N 1
ATOM 662 C CA . PHE A 1 85 ? -6.798 7.288 -2.814 1.00 97.50 85 PHE A CA 1
ATOM 663 C C . PHE A 1 85 ? -6.794 8.412 -1.770 1.00 97.50 85 PHE A C 1
ATOM 665 O O . PHE A 1 85 ? -7.631 9.308 -1.834 1.00 97.50 85 PHE A O 1
ATOM 672 N N . ARG A 1 86 ? -5.826 8.441 -0.845 1.00 94.75 86 ARG A N 1
ATOM 673 C CA . ARG A 1 86 ? -5.758 9.488 0.196 1.00 94.75 86 ARG A CA 1
ATOM 674 C C . ARG A 1 86 ? -5.580 10.905 -0.359 1.00 94.75 86 ARG A C 1
ATOM 676 O O . ARG A 1 86 ? -5.723 11.874 0.382 1.00 94.75 86 ARG A O 1
ATOM 683 N N . LYS A 1 87 ? -5.253 11.040 -1.645 1.00 94.62 87 LYS A N 1
ATOM 684 C CA . LYS A 1 87 ? -4.983 12.319 -2.310 1.00 94.62 87 LYS A CA 1
ATOM 685 C C . LYS A 1 87 ? -6.076 12.740 -3.276 1.00 94.62 87 LYS A C 1
ATOM 687 O O . LYS A 1 87 ? -6.360 13.927 -3.359 1.00 94.62 87 LYS A O 1
ATOM 692 N N . GLN A 1 88 ? -6.688 11.789 -3.972 1.00 95.06 88 GLN A N 1
ATOM 693 C CA . GLN A 1 88 ? -7.709 12.041 -4.992 1.00 95.06 88 GLN A CA 1
ATOM 694 C C . GLN A 1 88 ? -9.097 11.499 -4.616 1.00 95.06 88 GLN A C 1
ATOM 696 O O . GLN A 1 88 ? -10.054 11.730 -5.344 1.00 95.06 88 GLN A O 1
ATOM 701 N N . ALA A 1 89 ? -9.225 10.786 -3.493 1.00 92.56 89 ALA A N 1
ATOM 702 C CA . ALA A 1 89 ? -10.450 10.137 -3.015 1.00 92.56 89 ALA A CA 1
ATOM 703 C C . ALA A 1 89 ? -11.098 9.159 -4.021 1.00 92.56 89 ALA A C 1
ATOM 705 O O . ALA A 1 89 ? -12.304 8.920 -3.978 1.00 92.56 89 ALA A O 1
ATOM 706 N N . ALA A 1 90 ? -10.300 8.563 -4.912 1.00 93.94 90 ALA A N 1
ATOM 707 C CA . ALA A 1 90 ? -10.771 7.601 -5.905 1.00 93.94 90 ALA A CA 1
ATOM 708 C C . ALA A 1 90 ? -11.062 6.232 -5.264 1.00 93.94 90 ALA A C 1
ATOM 710 O O . ALA A 1 90 ? -10.154 5.428 -5.070 1.00 93.94 90 ALA A O 1
ATOM 711 N N . MET A 1 91 ? -12.329 5.947 -4.941 1.00 96.00 91 MET A N 1
ATOM 712 C CA . MET A 1 91 ? -12.736 4.701 -4.260 1.00 96.00 91 MET A CA 1
ATOM 713 C C . MET A 1 91 ? -12.278 3.418 -4.971 1.00 96.00 91 MET A C 1
ATOM 715 O O . MET A 1 91 ? -11.959 2.441 -4.305 1.00 96.00 91 MET A O 1
ATOM 719 N N . GLN A 1 92 ? -12.174 3.437 -6.302 1.00 97.12 92 GLN A N 1
ATOM 720 C CA . GLN A 1 92 ? -11.658 2.306 -7.081 1.00 97.12 92 GLN A CA 1
ATOM 721 C C . GLN A 1 92 ? -10.227 1.922 -6.674 1.00 97.12 92 GLN A C 1
ATOM 723 O O . GLN A 1 92 ? -9.925 0.736 -6.561 1.00 97.12 92 GLN A O 1
ATOM 728 N N . ASP A 1 93 ? -9.372 2.910 -6.392 1.00 97.94 93 ASP A N 1
ATOM 729 C CA . ASP A 1 93 ? -8.007 2.656 -5.925 1.00 97.94 93 ASP A CA 1
ATOM 730 C C . ASP A 1 93 ? -8.006 2.037 -4.528 1.00 97.94 93 ASP A C 1
ATOM 732 O O . ASP A 1 93 ? -7.193 1.162 -4.237 1.00 97.94 93 ASP A O 1
ATOM 736 N N . LEU A 1 94 ? -8.923 2.476 -3.660 1.00 98.19 94 LEU A N 1
ATOM 737 C CA . LEU A 1 94 ? -9.053 1.925 -2.315 1.00 98.19 94 LEU A CA 1
ATOM 738 C C . LEU A 1 94 ? -9.494 0.461 -2.356 1.00 98.19 94 LEU A C 1
ATOM 740 O O . LEU A 1 94 ? -8.892 -0.384 -1.692 1.00 98.19 94 LEU A O 1
ATOM 744 N N . ASP A 1 95 ? -10.506 0.153 -3.165 1.00 98.31 95 ASP A N 1
ATOM 745 C CA . ASP A 1 95 ? -11.020 -1.206 -3.324 1.00 98.31 95 ASP A CA 1
ATOM 746 C C . ASP A 1 95 ? -9.964 -2.143 -3.933 1.00 98.31 95 ASP A C 1
ATOM 748 O O . ASP A 1 95 ? -9.821 -3.290 -3.503 1.00 98.31 95 ASP A O 1
ATOM 752 N N . GLU A 1 96 ? -9.188 -1.666 -4.911 1.00 98.44 96 GLU A N 1
ATOM 753 C CA . GLU A 1 96 ? -8.069 -2.421 -5.483 1.00 98.44 96 GLU A CA 1
ATOM 754 C C . GLU A 1 96 ? -6.950 -2.627 -4.448 1.00 98.44 96 GLU A C 1
ATOM 756 O O . GLU A 1 96 ? -6.471 -3.750 -4.278 1.00 98.44 96 GLU A O 1
ATOM 761 N N . ALA A 1 97 ? -6.581 -1.594 -3.683 1.00 98.38 97 ALA A N 1
ATOM 762 C CA . ALA A 1 97 ? -5.580 -1.701 -2.622 1.00 98.38 97 ALA A CA 1
ATOM 763 C C . ALA A 1 97 ? -5.971 -2.724 -1.541 1.00 98.38 97 ALA A C 1
ATOM 765 O O . ALA A 1 97 ? -5.113 -3.474 -1.065 1.00 98.38 97 ALA A O 1
ATOM 766 N N . ILE A 1 98 ? -7.253 -2.794 -1.165 1.00 98.31 98 ILE A N 1
ATOM 767 C CA . ILE A 1 98 ? -7.772 -3.799 -0.224 1.00 98.31 98 ILE A CA 1
ATOM 768 C C . ILE A 1 98 ? -7.558 -5.209 -0.785 1.00 98.31 98 ILE A C 1
ATOM 770 O O . ILE A 1 98 ? -6.923 -6.035 -0.124 1.00 98.31 98 ILE A O 1
ATOM 774 N N . LYS A 1 99 ? -8.006 -5.462 -2.022 1.00 98.06 99 LYS A N 1
ATOM 775 C CA . LYS A 1 99 ? -7.876 -6.773 -2.683 1.00 98.06 99 LYS A CA 1
ATOM 776 C C . LYS A 1 99 ? -6.420 -7.216 -2.805 1.00 98.06 99 LYS A C 1
ATOM 778 O O . LYS A 1 99 ? -6.096 -8.372 -2.545 1.00 98.06 99 LYS A O 1
ATOM 783 N N . LEU A 1 100 ? -5.524 -6.300 -3.166 1.00 97.00 100 LEU A N 1
ATOM 784 C CA . LEU A 1 100 ? -4.102 -6.604 -3.322 1.00 97.00 100 LEU A CA 1
ATOM 785 C C . LEU A 1 100 ? -3.418 -6.913 -1.984 1.00 97.00 100 LEU A C 1
ATOM 787 O O . LEU A 1 100 ? -2.614 -7.842 -1.921 1.00 97.00 100 LEU A O 1
ATOM 791 N N . ASN A 1 101 ? -3.742 -6.186 -0.906 1.00 95.81 101 ASN A N 1
ATOM 792 C CA . ASN A 1 101 ? -3.213 -6.516 0.421 1.00 95.81 101 ASN A CA 1
ATOM 793 C C . ASN A 1 101 ? -3.754 -7.863 0.926 1.00 95.81 101 ASN A C 1
ATOM 79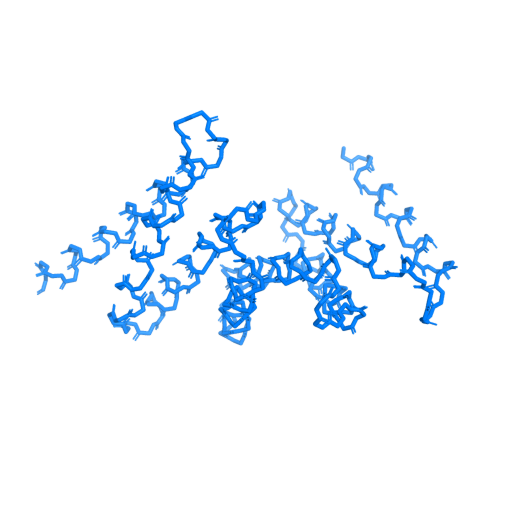5 O O . ASN A 1 101 ? -2.996 -8.619 1.528 1.00 95.81 101 ASN A O 1
ATOM 799 N N . GLN A 1 102 ? -5.026 -8.187 0.669 1.00 95.06 102 GLN A N 1
ATOM 800 C CA . GLN A 1 102 ? -5.594 -9.503 0.991 1.00 95.06 102 GLN A CA 1
ATOM 801 C C . GLN A 1 102 ? -4.854 -10.619 0.243 1.00 95.06 102 GLN A C 1
ATOM 803 O O . GLN A 1 102 ? -4.336 -11.533 0.880 1.00 95.06 102 GLN A O 1
ATOM 808 N N . ALA A 1 103 ? -4.675 -10.476 -1.073 1.00 93.19 103 ALA A N 1
ATOM 809 C CA . ALA A 1 103 ? -3.907 -11.425 -1.877 1.00 93.19 103 ALA A CA 1
ATOM 810 C C . ALA A 1 103 ? -2.455 -11.574 -1.381 1.00 93.19 103 ALA A C 1
ATOM 812 O O . ALA A 1 103 ? -1.920 -12.679 -1.335 1.00 93.19 103 ALA A O 1
ATOM 813 N N . ALA A 1 104 ? -1.804 -10.484 -0.960 1.00 91.25 104 ALA A N 1
ATOM 814 C CA . ALA A 1 104 ? -0.455 -10.548 -0.394 1.00 91.25 104 ALA A CA 1
ATOM 815 C C . ALA A 1 104 ? -0.404 -11.340 0.929 1.00 91.25 104 ALA A C 1
ATOM 817 O O . ALA A 1 104 ? 0.587 -12.016 1.206 1.00 91.25 104 ALA A O 1
ATOM 818 N N . LEU A 1 105 ? -1.460 -11.275 1.746 1.00 90.62 105 LEU A N 1
ATOM 819 C CA . LEU A 1 105 ? -1.557 -12.003 3.015 1.00 90.62 105 LEU A CA 1
ATOM 820 C C . LEU A 1 105 ? -1.865 -13.494 2.836 1.00 90.62 105 LEU A C 1
ATOM 822 O O . LEU A 1 105 ? -1.483 -14.279 3.708 1.00 90.62 105 LEU A O 1
ATOM 826 N N . GLU A 1 106 ? -2.506 -13.871 1.729 1.00 89.44 106 GLU A N 1
ATOM 827 C CA . GLU A 1 106 ? -2.775 -15.264 1.346 1.00 89.44 106 GLU A CA 1
ATOM 828 C C . GLU A 1 106 ? -1.515 -15.996 0.855 1.00 89.44 106 GLU A C 1
ATOM 830 O O . GLU A 1 106 ? -1.378 -17.197 1.074 1.00 89.44 106 GLU A O 1
ATOM 835 N N . LEU A 1 107 ? -0.565 -15.287 0.232 1.00 82.12 107 LEU A N 1
ATOM 836 C CA . LEU A 1 107 ? 0.645 -15.895 -0.344 1.00 82.12 107 LEU A CA 1
ATOM 837 C C . LEU A 1 107 ? 1.701 -16.335 0.684 1.00 82.12 107 LEU A C 1
ATOM 839 O O . LEU A 1 107 ? 2.601 -17.098 0.336 1.00 82.12 107 LEU A O 1
ATOM 843 N N . GLY A 1 108 ? 1.653 -15.838 1.922 1.00 67.00 108 GLY A N 1
ATOM 844 C CA . GLY A 1 108 ? 2.752 -15.990 2.879 1.00 67.00 108 GLY A CA 1
ATOM 845 C C . GLY A 1 108 ? 2.355 -16.691 4.182 1.00 67.00 108 GLY A C 1
ATOM 846 O O . GLY A 1 108 ? 1.508 -16.150 4.904 1.00 67.00 108 GLY A O 1
ATOM 847 N N . PRO A 1 109 ? 3.028 -17.798 4.574 1.00 62.19 109 PRO A N 1
ATOM 848 C CA . PRO A 1 109 ? 2.981 -18.287 5.949 1.00 62.19 109 PRO A CA 1
ATOM 849 C C . PRO A 1 109 ? 3.446 -17.204 6.939 1.00 62.19 109 PRO A C 1
ATOM 851 O O . PRO A 1 109 ? 4.058 -16.194 6.571 1.00 62.19 109 PRO A O 1
ATOM 854 N N . SER A 1 110 ? 3.168 -17.410 8.226 1.00 56.31 110 SER A N 1
ATOM 855 C CA . SER A 1 110 ? 3.687 -16.583 9.322 1.00 56.31 110 SER A CA 1
ATOM 856 C C . SER A 1 110 ? 5.218 -16.455 9.228 1.00 56.31 110 SER A C 1
ATOM 858 O O . SER A 1 110 ? 5.927 -17.412 9.518 1.00 56.31 110 SER A O 1
ATOM 860 N N . GLY A 1 111 ? 5.728 -15.297 8.787 1.00 55.81 111 GLY A N 1
ATOM 861 C CA . GLY A 1 111 ? 7.170 -15.033 8.646 1.00 55.81 111 GLY A CA 1
ATOM 862 C C . GLY A 1 111 ? 7.593 -14.236 7.403 1.00 55.81 111 GLY A C 1
ATOM 863 O O . GLY A 1 111 ? 8.740 -13.811 7.320 1.00 55.81 111 GLY A O 1
ATOM 864 N N . HIS A 1 112 ? 6.692 -13.995 6.444 1.00 71.38 112 HIS A N 1
ATOM 865 C CA . HIS A 1 112 ? 7.028 -13.240 5.231 1.00 71.38 112 HIS A CA 1
ATOM 866 C C . HIS A 1 112 ? 7.423 -11.767 5.531 1.00 71.38 112 HIS A C 1
ATOM 868 O O . HIS A 1 112 ? 6.672 -11.094 6.249 1.00 71.38 112 HIS A O 1
ATOM 874 N N . PRO A 1 113 ? 8.518 -11.215 4.951 1.00 76.00 113 PRO A N 1
ATOM 875 C CA . PRO A 1 113 ? 9.047 -9.883 5.295 1.00 76.00 113 PRO A CA 1
ATOM 876 C C . PRO A 1 113 ? 8.022 -8.745 5.206 1.00 76.00 113 PRO A C 1
ATOM 878 O O . PRO A 1 113 ? 8.005 -7.835 6.030 1.00 76.00 113 PRO A O 1
ATOM 881 N N . HIS A 1 114 ? 7.117 -8.813 4.228 1.00 83.50 114 HIS A N 1
ATOM 882 C CA . HIS A 1 114 ? 6.096 -7.785 4.002 1.00 83.50 114 HIS A CA 1
ATOM 883 C C . HIS A 1 114 ? 4.764 -8.041 4.721 1.00 83.50 114 HIS A C 1
ATOM 885 O O . HIS A 1 114 ? 3.815 -7.277 4.529 1.00 83.50 114 HIS A O 1
ATOM 891 N N . ARG A 1 115 ? 4.651 -9.089 5.552 1.00 89.56 115 ARG A N 1
ATOM 892 C CA . ARG A 1 115 ? 3.381 -9.445 6.209 1.00 89.56 115 ARG A CA 1
ATOM 893 C C . ARG A 1 115 ? 2.898 -8.346 7.152 1.00 89.56 115 ARG A C 1
ATOM 895 O O . ARG A 1 115 ? 1.755 -7.915 7.031 1.00 89.56 115 ARG A O 1
ATOM 902 N N . SER A 1 116 ? 3.760 -7.854 8.046 1.00 91.56 116 SER A N 1
ATOM 903 C CA . SER A 1 116 ? 3.392 -6.789 8.996 1.00 91.56 116 SER A CA 1
ATOM 904 C C . SER A 1 116 ? 2.972 -5.504 8.270 1.00 91.56 116 SER A C 1
ATOM 906 O O . SER A 1 116 ? 1.979 -4.875 8.632 1.00 91.56 116 SER A O 1
ATOM 908 N N . SER A 1 117 ? 3.667 -5.158 7.184 1.00 91.88 117 SER A N 1
ATOM 909 C CA . SER A 1 117 ? 3.356 -3.991 6.354 1.00 91.88 117 SER A CA 1
ATOM 910 C C . SER A 1 117 ? 2.067 -4.151 5.548 1.00 91.88 117 SER A C 1
ATOM 912 O O . SER A 1 117 ? 1.331 -3.179 5.403 1.00 91.88 117 SER A O 1
ATOM 914 N N . SER A 1 118 ? 1.753 -5.357 5.070 1.00 93.12 118 SER A N 1
ATOM 915 C CA . SER A 1 118 ? 0.492 -5.637 4.365 1.00 93.12 118 SER A CA 1
ATOM 916 C C . SER A 1 118 ? -0.703 -5.629 5.324 1.00 93.12 118 SER A C 1
ATOM 918 O O . SER A 1 118 ? -1.728 -5.034 5.005 1.00 93.12 118 SER A O 1
ATOM 920 N N . LEU A 1 119 ? -0.551 -6.173 6.541 1.00 95.06 119 LEU A N 1
ATOM 921 C CA . LEU A 1 119 ? -1.558 -6.057 7.608 1.00 95.06 119 LEU A CA 1
ATOM 922 C C . LEU A 1 119 ? -1.833 -4.588 7.957 1.00 95.06 119 LEU A C 1
ATOM 924 O O . LEU A 1 119 ? -2.987 -4.167 7.994 1.00 95.06 119 LEU A O 1
ATOM 928 N N . ARG A 1 120 ? -0.774 -3.791 8.163 1.00 95.31 120 ARG A N 1
ATOM 929 C CA . ARG A 1 120 ? -0.899 -2.351 8.442 1.00 95.31 120 ARG A CA 1
ATOM 930 C C . ARG A 1 120 ? -1.585 -1.615 7.290 1.00 95.31 120 ARG A C 1
ATOM 932 O O . ARG A 1 120 ? -2.477 -0.809 7.534 1.00 95.31 120 ARG A O 1
ATOM 939 N N . ASN A 1 121 ? -1.173 -1.858 6.047 1.00 95.62 121 ASN A N 1
ATOM 940 C CA . ASN A 1 121 ? -1.754 -1.187 4.884 1.00 95.62 121 ASN A CA 1
ATOM 941 C C . ASN A 1 121 ? -3.229 -1.554 4.691 1.00 95.62 121 ASN A C 1
ATOM 943 O O . ASN A 1 121 ? -4.027 -0.669 4.395 1.00 95.62 121 ASN A O 1
ATOM 947 N N . LEU A 1 122 ? -3.604 -2.817 4.911 1.00 97.25 122 LEU A N 1
ATOM 948 C CA . LEU A 1 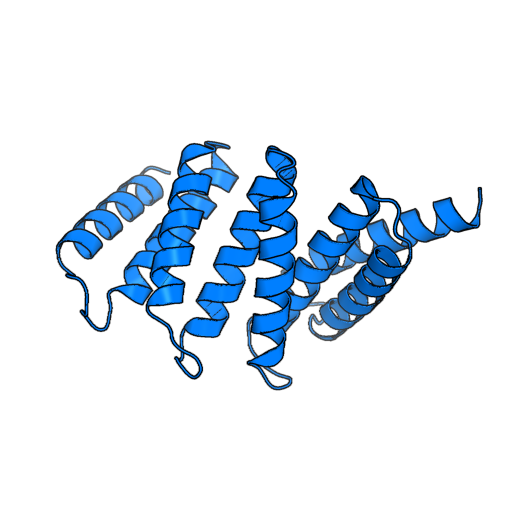122 ? -5.003 -3.235 4.872 1.00 97.25 122 LEU A CA 1
ATOM 949 C C . LEU A 1 122 ? -5.820 -2.557 5.978 1.00 97.25 122 LEU A C 1
ATOM 951 O O . LEU A 1 122 ? -6.892 -2.028 5.701 1.00 97.25 122 LEU A O 1
ATOM 955 N N . ALA A 1 123 ? -5.285 -2.491 7.202 1.00 97.94 123 ALA A N 1
ATOM 956 C CA . ALA A 1 123 ? -5.918 -1.772 8.307 1.00 97.94 123 ALA A CA 1
ATOM 957 C C . ALA A 1 123 ? -6.131 -0.282 7.991 1.00 97.94 123 ALA A C 1
ATOM 959 O O . ALA A 1 123 ? -7.186 0.274 8.288 1.00 97.94 123 ALA A O 1
ATOM 960 N N . LEU A 1 124 ? -5.146 0.366 7.361 1.00 97.50 124 LEU A N 1
ATOM 961 C CA . LEU A 1 124 ? -5.275 1.742 6.885 1.00 97.50 124 LEU A CA 1
ATOM 962 C C . LEU A 1 124 ? -6.381 1.876 5.836 1.00 97.50 124 LEU A C 1
ATOM 964 O O . LEU A 1 124 ? -7.238 2.737 5.988 1.00 97.50 124 LEU A O 1
ATOM 968 N N . CYS A 1 125 ? -6.407 1.007 4.822 1.00 98.06 125 CYS A N 1
ATOM 969 C CA . CYS A 1 125 ? -7.416 1.073 3.763 1.00 98.06 125 CYS A CA 1
ATOM 970 C C . CYS A 1 125 ? -8.840 0.858 4.299 1.00 98.06 125 CYS A C 1
ATOM 972 O O . CYS A 1 125 ? -9.765 1.552 3.891 1.00 98.06 125 CYS A O 1
ATOM 974 N N . LEU A 1 126 ? -9.029 -0.074 5.235 1.00 98.50 126 LEU A N 1
ATOM 975 C CA . LEU A 1 126 ? -10.337 -0.326 5.845 1.00 98.50 126 LEU A CA 1
ATOM 976 C C . LEU A 1 126 ? -10.782 0.815 6.765 1.00 98.50 126 LEU A C 1
ATOM 978 O O . LEU A 1 126 ? -11.949 1.194 6.755 1.00 98.50 126 LEU A O 1
ATOM 982 N N . SER A 1 127 ? -9.851 1.420 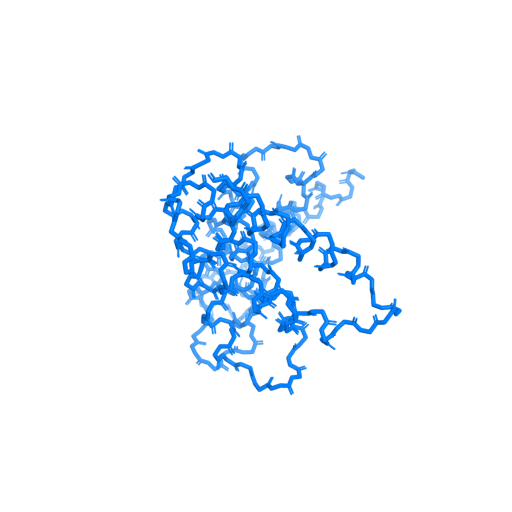7.502 1.00 97.94 127 SER A N 1
ATOM 983 C CA . SER A 1 127 ? -10.123 2.649 8.252 1.00 97.94 127 SER A CA 1
ATOM 984 C C . SER A 1 127 ? -10.546 3.788 7.326 1.00 97.94 127 SER A C 1
ATOM 986 O O . SER A 1 127 ? -11.522 4.475 7.603 1.00 97.94 127 SER A O 1
ATOM 988 N N . ASP A 1 128 ? -9.819 3.983 6.230 1.00 97.50 128 ASP A N 1
ATOM 989 C CA . ASP A 1 128 ? -10.110 5.016 5.243 1.00 97.50 128 ASP A CA 1
ATOM 990 C C . ASP A 1 128 ? -11.481 4.769 4.573 1.00 97.50 128 ASP A C 1
ATOM 992 O O . ASP A 1 128 ? -12.246 5.703 4.324 1.00 97.50 128 ASP A O 1
ATOM 996 N N . LYS A 1 129 ? -11.839 3.499 4.336 1.00 98.00 129 LYS A N 1
ATOM 997 C CA . LYS A 1 129 ? -13.156 3.092 3.828 1.00 98.00 129 LYS A CA 1
ATOM 998 C C . LYS A 1 129 ? -14.267 3.368 4.841 1.00 98.00 129 LYS A C 1
ATOM 1000 O O . LYS A 1 129 ? -15.297 3.929 4.466 1.00 98.00 129 LYS A O 1
ATOM 1005 N N . TYR A 1 130 ? -14.043 3.056 6.119 1.00 97.62 130 TYR A N 1
ATOM 1006 C CA . TYR A 1 130 ? -14.954 3.413 7.205 1.00 97.62 130 TYR A CA 1
ATOM 1007 C C . TYR A 1 130 ? -15.186 4.927 7.271 1.00 97.62 130 TYR A C 1
ATOM 1009 O O . TYR A 1 130 ? -16.332 5.357 7.342 1.00 97.62 130 TYR A O 1
ATOM 1017 N N . GLU A 1 131 ? -14.139 5.749 7.173 1.00 96.25 131 GLU A N 1
ATOM 1018 C CA . GLU A 1 131 ? -14.281 7.214 7.172 1.00 96.25 131 GLU A CA 1
ATOM 1019 C C . GLU A 1 131 ? -15.145 7.724 6.003 1.00 96.25 131 GLU A C 1
ATOM 1021 O O . GLU A 1 131 ? -15.788 8.767 6.121 1.00 96.25 131 GLU A O 1
ATOM 1026 N N . LYS A 1 132 ? -15.192 6.998 4.877 1.00 96.19 132 LYS A N 1
ATOM 1027 C CA . LYS A 1 132 ? -16.034 7.345 3.720 1.00 96.19 132 LYS A CA 1
ATOM 1028 C C . LYS A 1 132 ? -17.451 6.788 3.779 1.00 96.19 132 LYS A C 1
ATOM 1030 O O . LYS A 1 132 ? -18.355 7.433 3.258 1.00 96.19 132 LYS A O 1
ATOM 1035 N N . GLN A 1 133 ? -17.642 5.598 4.343 1.00 96.50 133 GLN A N 1
ATOM 1036 C CA . GLN A 1 133 ? -18.896 4.843 4.217 1.00 96.50 133 GLN A CA 1
ATOM 1037 C C . GLN A 1 133 ? -19.614 4.599 5.551 1.00 96.50 133 GLN A C 1
ATOM 1039 O O . GLN A 1 133 ? -20.788 4.247 5.552 1.00 96.50 133 GLN A O 1
ATOM 1044 N N . GLY A 1 134 ? -18.937 4.769 6.687 1.00 95.19 134 GLY A N 1
ATOM 1045 C CA . GLY A 1 134 ? -19.496 4.566 8.026 1.00 95.19 134 GLY A CA 1
ATOM 1046 C C . GLY A 1 134 ? -19.773 3.105 8.399 1.00 95.19 134 GLY A C 1
ATOM 1047 O O . GLY A 1 134 ? -20.439 2.849 9.401 1.00 95.19 134 GLY A O 1
ATOM 1048 N N . VAL A 1 135 ? -19.283 2.137 7.617 1.00 96.94 135 VAL A N 1
ATOM 1049 C CA . VAL A 1 135 ? -19.521 0.703 7.839 1.00 96.94 135 VAL A CA 1
ATOM 1050 C C . VAL A 1 135 ? -18.657 0.203 8.998 1.00 96.94 135 VAL A C 1
ATOM 1052 O O . VAL A 1 135 ? -17.455 -0.005 8.850 1.00 96.94 135 VAL A O 1
ATOM 1055 N N . ILE A 1 136 ? -19.265 0.007 10.171 1.00 96.50 136 ILE A N 1
ATOM 1056 C CA . ILE A 1 136 ? -18.532 -0.285 11.416 1.00 96.50 136 ILE A CA 1
ATOM 1057 C C . ILE A 1 136 ? -17.664 -1.548 11.339 1.00 96.50 136 ILE A C 1
ATOM 1059 O O . ILE A 1 136 ? -16.572 -1.573 11.903 1.00 96.50 136 ILE A O 1
ATOM 1063 N N . THR A 1 137 ? -18.088 -2.557 10.576 1.00 97.44 137 THR A N 1
ATOM 1064 C CA . THR A 1 137 ? -17.327 -3.801 10.405 1.00 97.44 137 THR A CA 1
ATOM 1065 C C . THR A 1 137 ? -15.981 -3.572 9.714 1.00 97.44 137 THR A C 1
ATOM 1067 O O . THR A 1 137 ? -15.021 -4.280 10.011 1.00 97.44 137 THR A O 1
ATOM 1070 N N . ASP A 1 138 ? -15.864 -2.557 8.843 1.00 98.00 138 ASP A N 1
ATOM 1071 C CA . ASP A 1 138 ? -14.575 -2.178 8.245 1.00 98.00 138 ASP A CA 1
ATOM 1072 C C . ASP A 1 138 ? -13.624 -1.617 9.324 1.00 98.00 138 ASP A C 1
ATOM 1074 O O . ASP A 1 138 ? -12.437 -1.947 9.348 1.00 98.00 138 ASP A O 1
ATOM 1078 N N . LEU A 1 139 ? -14.138 -0.820 10.271 1.00 98.25 139 LEU A N 1
ATOM 1079 C CA . LEU A 1 139 ? -13.341 -0.285 11.381 1.00 98.25 139 LEU A CA 1
ATOM 1080 C C . LEU A 1 139 ? -12.909 -1.378 12.367 1.00 98.25 139 LEU A C 1
ATOM 1082 O O . LEU A 1 139 ? -11.767 -1.379 12.833 1.00 98.25 139 LEU A O 1
ATOM 1086 N N . GLU A 1 140 ? -13.803 -2.307 12.697 1.00 98.25 140 GLU A N 1
ATOM 1087 C CA . GLU A 1 140 ? -13.492 -3.435 13.580 1.00 98.25 140 GLU A CA 1
ATOM 1088 C C . GLU A 1 140 ? -12.384 -4.311 12.994 1.00 98.25 140 GLU A C 1
ATOM 1090 O O . GLU A 1 140 ? -11.412 -4.642 13.685 1.00 98.25 140 GLU A O 1
ATOM 1095 N N . GLU A 1 141 ? -12.474 -4.606 11.698 1.00 98.25 141 GLU A N 1
ATOM 1096 C CA . GLU A 1 141 ? -11.447 -5.356 10.988 1.00 98.25 141 GLU A CA 1
ATOM 1097 C C . GLU A 1 141 ? -10.128 -4.571 10.906 1.00 98.25 141 GLU A C 1
ATOM 1099 O O . GLU A 1 141 ? -9.054 -5.131 11.151 1.00 98.25 141 GLU A O 1
ATOM 1104 N N . ALA A 1 142 ? -10.181 -3.254 10.681 1.00 98.25 142 ALA A N 1
ATOM 1105 C CA . ALA A 1 142 ? -9.000 -2.393 10.727 1.00 98.25 142 ALA A CA 1
ATOM 1106 C C . ALA A 1 142 ? -8.287 -2.438 12.092 1.00 98.25 142 ALA A C 1
ATOM 1108 O O . ALA A 1 142 ? -7.055 -2.468 12.157 1.00 98.25 142 ALA A O 1
ATOM 1109 N N . ILE A 1 143 ? -9.034 -2.469 13.201 1.00 98.50 143 ILE A N 1
ATOM 1110 C CA . ILE A 1 143 ? -8.474 -2.605 14.556 1.00 98.50 143 ILE A CA 1
ATOM 1111 C C . ILE A 1 143 ? -7.834 -3.984 14.737 1.00 98.50 143 ILE A C 1
ATOM 1113 O O . ILE A 1 143 ? -6.709 -4.076 15.240 1.00 98.50 143 ILE A O 1
ATOM 1117 N N . ARG A 1 144 ? -8.522 -5.055 14.323 1.00 98.44 144 ARG A N 1
ATOM 1118 C CA . ARG A 1 144 ? -8.017 -6.432 14.424 1.00 98.44 144 ARG A CA 1
ATOM 1119 C C . ARG A 1 144 ? -6.695 -6.595 13.671 1.00 98.44 144 ARG A C 1
ATOM 1121 O O . ARG A 1 144 ? -5.720 -7.095 14.231 1.00 98.44 144 ARG A O 1
ATOM 1128 N N . LEU A 1 145 ? -6.637 -6.114 12.432 1.00 97.25 145 LEU A N 1
ATOM 1129 C CA . LEU A 1 145 ? -5.437 -6.152 11.596 1.00 97.25 145 LEU A CA 1
ATOM 1130 C C . LEU A 1 145 ? -4.319 -5.251 12.133 1.00 97.25 145 LEU A C 1
ATOM 1132 O O . LEU A 1 145 ? -3.155 -5.644 12.103 1.00 97.25 145 LEU A O 1
ATOM 1136 N N . GLY A 1 146 ? -4.657 -4.074 12.669 1.00 96.88 146 GLY A N 1
ATOM 1137 C CA . GLY A 1 146 ? -3.693 -3.177 13.310 1.00 96.88 146 GLY A CA 1
ATOM 1138 C C . GLY A 1 146 ? -2.998 -3.818 14.515 1.00 96.88 146 GLY A C 1
ATOM 1139 O O . GLY A 1 146 ? -1.781 -3.694 14.661 1.00 96.88 146 GLY A O 1
ATOM 1140 N N . ARG A 1 147 ? -3.741 -4.574 15.338 1.00 97.31 147 ARG A N 1
ATOM 1141 C CA . ARG A 1 147 ? -3.170 -5.371 16.439 1.00 97.31 147 ARG A CA 1
ATOM 1142 C C . ARG A 1 147 ? -2.242 -6.468 15.922 1.00 97.31 147 ARG A C 1
ATOM 1144 O O . ARG A 1 147 ? -1.099 -6.535 16.362 1.00 97.31 147 ARG A O 1
ATOM 1151 N N . ALA A 1 148 ? -2.681 -7.239 14.928 1.00 94.81 148 ALA A N 1
ATOM 1152 C CA . ALA A 1 148 ? -1.853 -8.281 14.318 1.00 94.81 148 ALA A CA 1
ATOM 1153 C C . ALA A 1 148 ? -0.560 -7.713 13.692 1.00 94.81 148 ALA A C 1
ATOM 1155 O O . ALA A 1 148 ? 0.507 -8.315 13.791 1.00 94.81 148 ALA A O 1
ATOM 1156 N N . ALA A 1 149 ? -0.615 -6.528 13.075 1.00 94.25 149 ALA A N 1
ATOM 1157 C CA . ALA A 1 149 ? 0.574 -5.852 12.553 1.00 9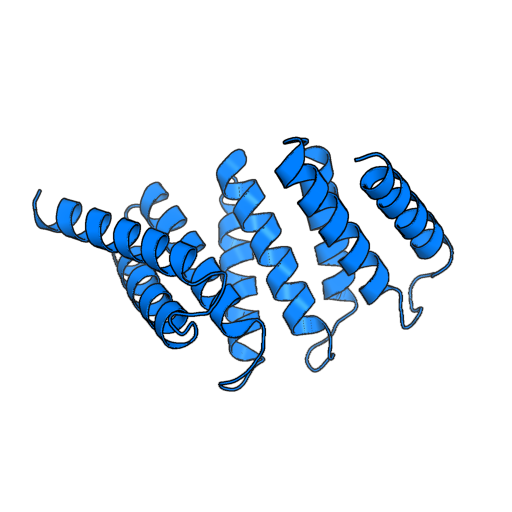4.25 149 ALA A CA 1
ATOM 1158 C C . ALA A 1 149 ? 1.544 -5.431 13.671 1.00 94.25 149 ALA A C 1
ATOM 1160 O O . ALA A 1 149 ? 2.759 -5.495 13.482 1.00 94.25 149 ALA A O 1
ATOM 1161 N N . LEU A 1 150 ? 1.019 -4.987 14.816 1.00 94.56 150 LEU A N 1
ATOM 1162 C CA . LEU A 1 150 ? 1.807 -4.565 15.975 1.00 94.56 150 LEU A CA 1
ATOM 1163 C C . LEU A 1 150 ? 2.491 -5.745 16.681 1.00 94.56 150 LEU A C 1
ATOM 1165 O O . LEU A 1 150 ? 3.631 -5.605 17.123 1.00 94.56 150 LEU A O 1
ATOM 1169 N N . GLU A 1 151 ? 1.831 -6.901 16.754 1.00 93.62 151 GLU A N 1
ATOM 1170 C CA . GLU A 1 151 ? 2.405 -8.143 17.296 1.00 93.62 151 GLU A CA 1
ATOM 1171 C C . GLU A 1 151 ? 3.652 -8.586 16.518 1.00 93.62 151 GLU A C 1
ATOM 1173 O O . GLU A 1 151 ? 4.620 -9.056 17.110 1.00 93.62 151 GLU A O 1
ATOM 1178 N N . LEU A 1 152 ? 3.675 -8.360 15.201 1.00 91.88 152 LEU A N 1
ATOM 1179 C CA . LEU A 1 152 ? 4.812 -8.690 14.334 1.00 91.88 152 LEU A CA 1
ATOM 1180 C C . LEU A 1 152 ? 5.934 -7.636 14.332 1.00 91.88 152 LEU A C 1
ATOM 1182 O O . LEU A 1 152 ? 6.920 -7.798 13.614 1.00 91.88 152 LEU A O 1
ATOM 1186 N N . ARG A 1 153 ? 5.797 -6.537 15.082 1.00 91.62 153 ARG A N 1
ATOM 1187 C CA . ARG A 1 153 ? 6.754 -5.419 15.094 1.00 91.62 153 ARG A CA 1
ATOM 1188 C C . ARG A 1 153 ? 7.260 -5.188 16.515 1.00 91.62 153 ARG A C 1
ATOM 1190 O O . ARG A 1 153 ? 6.656 -4.380 17.212 1.00 91.62 153 ARG A O 1
ATOM 1197 N N . PRO A 1 154 ? 8.327 -5.863 16.982 1.00 90.06 154 PRO A N 1
ATOM 1198 C CA . PRO A 1 154 ? 8.844 -5.696 18.346 1.00 90.06 154 PRO A CA 1
ATOM 1199 C C . PRO A 1 154 ? 9.273 -4.243 18.633 1.00 90.06 154 PRO A C 1
ATOM 1201 O O . PRO A 1 154 ? 9.434 -3.472 17.691 1.00 90.06 154 PRO A O 1
ATOM 1204 N N . PRO A 1 155 ? 9.487 -3.840 19.903 1.00 91.12 155 PRO A N 1
ATOM 1205 C CA . PRO A 1 155 ? 9.811 -2.457 20.289 1.00 91.12 155 PRO A CA 1
ATOM 1206 C C . PRO A 1 155 ? 10.913 -1.764 19.477 1.00 91.12 155 PRO A C 1
ATOM 1208 O O . PRO A 1 155 ? 10.824 -0.568 19.239 1.00 91.12 155 PRO A O 1
ATOM 1211 N N . VAL A 1 156 ? 11.917 -2.518 19.026 1.00 90.94 156 VAL A N 1
ATOM 1212 C CA . VAL A 1 156 ? 13.059 -2.017 18.241 1.00 90.94 156 VAL A CA 1
ATOM 1213 C C . VAL A 1 156 ? 12.794 -1.927 16.731 1.00 90.94 156 VAL A C 1
ATOM 1215 O O . VAL A 1 156 ? 13.666 -1.503 15.980 1.00 90.94 156 VAL A O 1
ATOM 1218 N N . HIS A 1 157 ? 11.625 -2.362 16.256 1.00 89.25 157 HIS A N 1
ATOM 1219 C CA . HIS A 1 157 ? 11.276 -2.340 14.838 1.00 89.25 157 HIS A CA 1
ATOM 1220 C C . HIS A 1 157 ? 11.005 -0.903 1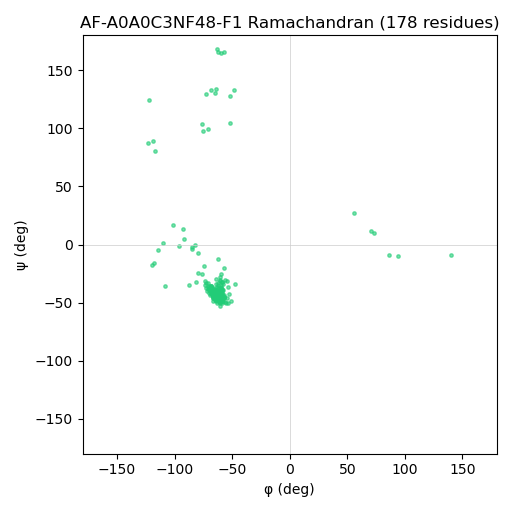4.372 1.00 89.25 157 HIS A C 1
ATOM 1222 O O . HIS A 1 157 ? 10.173 -0.218 14.964 1.00 89.25 157 HIS A O 1
ATOM 1228 N N . SER A 1 158 ? 11.635 -0.489 13.267 1.00 88.50 158 SER A N 1
ATOM 1229 C CA . SER A 1 158 ? 11.564 0.882 12.730 1.00 88.50 158 SER A CA 1
ATOM 1230 C C . SER A 1 158 ? 10.138 1.386 12.532 1.00 88.50 158 SER A C 1
ATOM 1232 O O . SER A 1 158 ? 9.844 2.508 12.898 1.00 88.50 158 SER A O 1
ATOM 1234 N N . ASP A 1 159 ? 9.255 0.535 12.005 1.00 89.81 159 ASP A N 1
ATOM 1235 C CA . ASP A 1 159 ? 7.879 0.921 11.657 1.00 89.81 159 ASP A CA 1
ATOM 1236 C C . ASP A 1 159 ? 6.860 0.668 12.793 1.00 89.81 159 ASP A C 1
ATOM 1238 O O . ASP A 1 159 ? 5.647 0.589 12.553 1.00 89.81 159 ASP A O 1
ATOM 1242 N N . ARG A 1 160 ? 7.304 0.396 14.029 1.00 92.69 160 ARG A N 1
ATOM 1243 C CA . ARG A 1 160 ? 6.373 0.088 15.132 1.00 92.69 160 ARG A CA 1
ATOM 1244 C C . ARG A 1 160 ? 5.511 1.296 15.501 1.00 92.69 160 ARG A C 1
ATOM 1246 O O . ARG A 1 160 ? 4.326 1.127 15.792 1.00 92.69 160 ARG A O 1
ATOM 1253 N N . ASP A 1 161 ? 6.099 2.483 15.485 1.00 94.00 161 ASP A N 1
ATOM 1254 C CA . ASP A 1 161 ? 5.442 3.764 15.742 1.00 94.00 161 ASP A CA 1
ATOM 1255 C C . ASP A 1 161 ? 4.259 4.000 14.788 1.00 94.00 161 ASP A C 1
ATOM 1257 O O . ASP A 1 161 ? 3.156 4.303 15.245 1.00 94.00 161 ASP A O 1
ATOM 1261 N N . GLU A 1 162 ? 4.429 3.741 13.489 1.00 90.88 162 GLU A N 1
ATOM 1262 C CA . GLU A 1 162 ? 3.352 3.861 12.504 1.00 90.88 162 GLU A CA 1
ATOM 1263 C C . GLU A 1 162 ? 2.172 2.933 12.829 1.00 90.88 162 GLU A C 1
ATOM 1265 O O . GLU A 1 162 ? 1.009 3.332 12.737 1.00 90.88 162 GLU A O 1
ATOM 1270 N N . SER A 1 163 ? 2.447 1.684 13.226 1.00 92.44 163 SER A N 1
ATOM 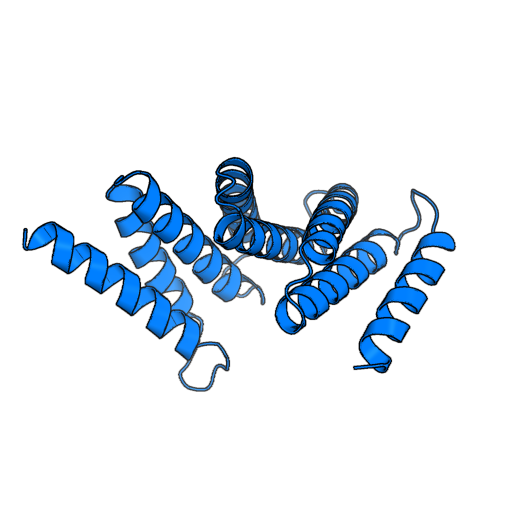1271 C CA . SER A 1 163 ? 1.393 0.741 13.629 1.00 92.44 163 SER A CA 1
ATOM 1272 C C . SER A 1 163 ? 0.644 1.220 14.871 1.00 92.44 163 SER A C 1
ATOM 1274 O O . SER A 1 163 ? -0.580 1.094 14.929 1.00 92.44 163 SER A O 1
ATOM 1276 N N . LEU A 1 164 ? 1.362 1.779 15.850 1.00 95.94 164 LEU A N 1
ATOM 1277 C CA . LEU A 1 164 ? 0.770 2.326 17.071 1.00 95.94 164 LEU A CA 1
ATOM 1278 C C . LEU A 1 164 ? -0.140 3.518 16.767 1.00 95.94 164 LEU A C 1
ATOM 1280 O O . LEU A 1 164 ? -1.280 3.539 17.231 1.00 95.94 164 LEU A O 1
ATOM 1284 N N . ILE A 1 165 ? 0.331 4.471 15.959 1.00 95.88 165 ILE A N 1
ATOM 1285 C CA . ILE A 1 165 ? -0.438 5.660 15.564 1.00 95.88 165 ILE A CA 1
ATOM 1286 C C . ILE A 1 165 ? -1.727 5.249 14.844 1.00 95.88 165 ILE A C 1
ATOM 1288 O O . ILE A 1 165 ? -2.810 5.732 15.181 1.00 95.88 165 ILE A O 1
ATOM 1292 N N . ASN A 1 166 ? -1.634 4.310 13.900 1.00 94.00 166 ASN A N 1
ATOM 1293 C CA . ASN A 1 166 ? -2.794 3.844 13.140 1.00 94.00 166 ASN A CA 1
ATOM 1294 C C . ASN A 1 166 ? -3.809 3.112 14.024 1.00 94.00 166 ASN A C 1
ATOM 1296 O O . ASN A 1 166 ? -5.011 3.361 13.925 1.00 94.00 166 ASN A O 1
ATOM 1300 N N . LEU A 1 167 ? -3.342 2.240 14.923 1.00 97.12 167 LEU A N 1
ATOM 1301 C CA . LEU A 1 167 ? -4.221 1.541 15.856 1.00 97.12 167 LEU A CA 1
ATOM 1302 C C . LEU A 1 167 ? -4.894 2.518 16.832 1.00 97.12 167 LEU A C 1
ATOM 1304 O O . LEU A 1 167 ? -6.096 2.408 17.070 1.00 97.12 167 LEU A O 1
ATOM 1308 N N . ALA A 1 168 ? -4.153 3.500 17.353 1.00 97.81 168 ALA A N 1
ATOM 1309 C CA . ALA A 1 168 ? -4.699 4.539 18.222 1.00 97.81 168 ALA A CA 1
ATOM 1310 C C . ALA A 1 168 ? -5.769 5.378 17.506 1.00 97.81 168 ALA A C 1
ATOM 1312 O O . ALA A 1 168 ? -6.831 5.626 18.081 1.00 97.81 168 ALA A O 1
ATOM 1313 N N . ARG A 1 169 ? -5.541 5.750 16.234 1.00 96.81 169 ARG A N 1
ATOM 1314 C CA . ARG A 1 169 ? -6.545 6.424 15.391 1.00 96.81 169 ARG A CA 1
ATOM 1315 C C . ARG A 1 169 ? -7.831 5.604 15.318 1.00 96.81 169 ARG A C 1
ATOM 1317 O O . ARG A 1 169 ? -8.903 6.136 15.598 1.00 96.81 169 ARG A O 1
ATOM 1324 N N . ASN A 1 170 ? -7.723 4.316 14.998 1.00 97.50 170 ASN A N 1
ATOM 1325 C CA . ASN A 1 170 ? -8.886 3.445 14.830 1.00 97.50 170 ASN A CA 1
ATOM 1326 C C . ASN A 1 170 ? -9.660 3.248 16.142 1.00 97.50 170 ASN A C 1
ATOM 1328 O O . ASN A 1 170 ? -10.886 3.338 16.162 1.00 97.50 170 ASN A O 1
ATOM 1332 N N . LEU A 1 171 ? -8.951 3.048 17.256 1.00 97.94 171 LEU A N 1
ATOM 1333 C CA . LEU A 1 171 ? -9.566 2.928 18.581 1.00 97.94 171 LEU A CA 1
ATOM 13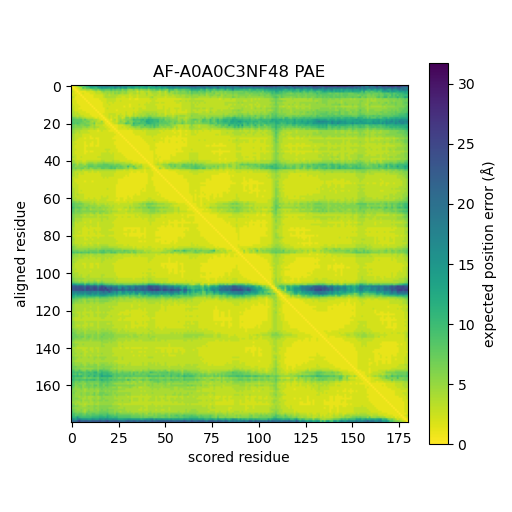34 C C . LEU A 1 171 ? -10.283 4.216 18.999 1.00 97.94 171 LEU A C 1
ATOM 1336 O O . LEU A 1 171 ? -11.383 4.145 19.543 1.00 97.94 171 LEU A O 1
ATOM 1340 N N . ARG A 1 172 ? -9.703 5.386 18.701 1.00 97.25 172 ARG A N 1
ATOM 1341 C CA . ARG A 1 172 ? -10.350 6.680 18.950 1.00 97.25 172 ARG A CA 1
ATOM 1342 C C . ARG A 1 172 ? -11.645 6.821 18.153 1.00 97.25 172 ARG A C 1
ATOM 1344 O O . ARG A 1 172 ? -12.649 7.228 18.727 1.00 97.25 172 ARG A O 1
ATOM 1351 N N . MET A 1 173 ? -11.633 6.474 16.864 1.00 96.19 173 MET A N 1
ATOM 1352 C CA . MET A 1 173 ? -12.841 6.522 16.029 1.00 96.19 173 MET A CA 1
ATOM 1353 C C . MET A 1 173 ? -13.942 5.607 16.571 1.00 96.19 173 MET A C 1
ATOM 1355 O O . MET A 1 173 ? -15.102 6.009 16.609 1.00 96.19 173 MET A O 1
ATOM 1359 N N . ARG A 1 174 ? -13.582 4.404 17.038 1.00 97.00 174 ARG A N 1
ATOM 1360 C CA . ARG A 1 174 ? -14.548 3.477 17.635 1.00 97.00 174 ARG A CA 1
ATOM 1361 C C . ARG A 1 174 ? -15.135 4.037 18.930 1.00 97.00 174 ARG A C 1
ATOM 1363 O O . ARG A 1 174 ? -16.350 4.084 19.062 1.00 97.00 174 ARG A O 1
ATOM 1370 N N . PHE A 1 175 ? -14.289 4.545 19.828 1.00 96.19 175 PHE A N 1
ATOM 1371 C CA . PHE A 1 175 ? -14.737 5.174 21.073 1.00 96.19 175 PHE A CA 1
ATOM 1372 C C . PHE A 1 175 ? -15.701 6.341 20.815 1.00 96.19 175 PHE A C 1
ATOM 1374 O O . PHE A 1 175 ? -16.744 6.428 21.453 1.00 96.19 175 PHE A O 1
ATOM 1381 N N . GLN A 1 176 ? -15.389 7.213 19.851 1.00 94.75 176 GLN A N 1
ATOM 1382 C CA . GLN A 1 176 ? -16.265 8.325 19.464 1.00 94.75 176 GLN A CA 1
ATOM 1383 C C . GLN A 1 176 ? -17.615 7.844 18.926 1.00 94.75 176 GLN A C 1
ATOM 1385 O O . GLN A 1 176 ? -18.630 8.468 19.209 1.00 94.75 176 GLN A O 1
ATOM 1390 N N . LYS A 1 177 ? -17.633 6.738 18.172 1.00 91.81 177 LYS A N 1
ATOM 1391 C CA . LYS A 1 177 ? -18.865 6.162 17.625 1.00 91.81 177 LYS A CA 1
ATOM 1392 C C . LYS A 1 177 ? -19.729 5.473 18.685 1.00 91.81 177 LYS A C 1
ATOM 1394 O O . LYS A 1 177 ? -20.944 5.476 18.553 1.00 91.81 177 LYS A O 1
ATOM 1399 N N . GLU A 1 178 ? -19.108 4.873 19.695 1.00 91.38 178 GLU A N 1
ATOM 1400 C CA . GLU A 1 178 ? -19.793 4.222 20.820 1.00 91.38 178 GLU A CA 1
ATOM 1401 C C . GLU A 1 178 ? -20.286 5.231 21.874 1.00 91.38 178 GLU A C 1
ATOM 1403 O O . GLU A 1 178 ? -21.218 4.935 22.613 1.00 91.38 178 GLU A O 1
ATOM 1408 N N . SER A 1 179 ? -19.660 6.412 21.951 1.00 88.88 179 SER A N 1
ATOM 1409 C CA . SER A 1 179 ? -19.947 7.444 22.964 1.00 88.88 179 SER A CA 1
ATOM 1410 C C . SER A 1 179 ? -20.916 8.542 22.504 1.00 88.88 179 SER A C 1
ATOM 1412 O O . SER A 1 179 ? -21.181 9.459 23.282 1.00 88.88 179 SER A O 1
ATOM 1414 N N . GLY A 1 180 ? -21.384 8.503 21.255 1.00 71.25 180 GLY A N 1
ATOM 1415 C CA . GLY A 1 180 ? -22.321 9.475 20.678 1.00 71.25 180 GLY A CA 1
ATOM 1416 C C . GLY A 1 180 ? -23.606 8.808 20.226 1.00 71.25 180 GLY A C 1
ATOM 1417 O O . GLY A 1 180 ? -24.676 9.384 20.509 1.00 71.25 180 GLY A O 1
#

Radius of gyration: 17.24 Å; Cα contacts (8 Å, |Δi|>4): 202; chains: 1; bounding box: 43×35×47 Å

InterPro domains:
  IPR011990 Tetratricopeptide-like helical domain superfamily [G3DSA:1.25.40.10] (1-179)
  IPR011990 Tetratricopeptide-like helical domain superfamily [SSF48452] (3-127)
  IPR011990 Tetratricopeptide-like helical domain superfamily [SSF48452] (89-172)